Protein AF-A0A1A8GTD1-F1 (afdb_monomer)

Nearest PDB structures (foldseek):
  8hnn-assembly1_R  TM=8.264E-01  e=8.108E-05  Escherichia coli
  5lwe-assembly1_A  TM=6.415E-01  e=3.027E-03  Homo sapiens
  8glv-assembly1_Eb  TM=3.347E-01  e=6.781E+00  Chlamydomonas reinhardtii

Structure (mmCIF, N/CA/C/O backbone):
data_AF-A0A1A8GTD1-F1
#
_entry.id   AF-A0A1A8GTD1-F1
#
loop_
_atom_site.group_PDB
_atom_site.id
_atom_site.type_symbol
_atom_site.label_atom_id
_atom_site.label_alt_id
_atom_site.label_comp_id
_atom_site.label_asym_id
_atom_site.label_entity_id
_atom_site.label_seq_id
_atom_site.pdbx_PDB_ins_code
_atom_site.Cartn_x
_atom_site.Cartn_y
_atom_site.Cartn_z
_atom_site.occupancy
_atom_site.B_iso_or_equiv
_atom_site.auth_seq_id
_atom_site.auth_comp_id
_atom_site.auth_asym_id
_atom_site.auth_atom_id
_atom_site.pdbx_PDB_model_num
ATOM 1 N N . SER A 1 1 ? -37.114 -0.339 6.276 1.00 32.56 1 SER A N 1
ATOM 2 C CA . SER A 1 1 ? -36.752 -1.402 7.233 1.00 32.56 1 SER A CA 1
ATOM 3 C C . SER A 1 1 ? -35.501 -2.117 6.728 1.00 32.56 1 SER A C 1
ATOM 5 O O . SER A 1 1 ? -35.584 -2.871 5.769 1.00 32.56 1 SER A O 1
ATOM 7 N N . LEU A 1 2 ? -34.315 -1.794 7.260 1.00 40.38 2 LEU A N 1
ATOM 8 C CA . LEU A 1 2 ? -33.063 -2.475 6.895 1.00 40.38 2 LEU A CA 1
ATOM 9 C C . LEU A 1 2 ? -32.958 -3.727 7.765 1.00 40.38 2 LEU A C 1
ATOM 11 O O . LEU A 1 2 ? -32.671 -3.624 8.956 1.00 40.38 2 LEU A O 1
ATOM 15 N N . LYS A 1 3 ? -33.246 -4.891 7.176 1.00 43.09 3 LYS A N 1
ATOM 16 C CA . LYS A 1 3 ? -33.142 -6.209 7.812 1.00 43.09 3 LYS A CA 1
ATOM 17 C C . LYS A 1 3 ? -31.677 -6.420 8.211 1.00 43.09 3 LYS A C 1
ATOM 19 O O . LYS A 1 3 ? -30.844 -6.788 7.386 1.00 43.09 3 LYS A O 1
ATOM 24 N N . MET A 1 4 ? -31.344 -6.079 9.455 1.00 50.97 4 MET A N 1
ATOM 25 C CA . MET A 1 4 ? -30.020 -6.288 10.034 1.00 50.97 4 MET A CA 1
ATOM 26 C C . MET A 1 4 ? -29.798 -7.803 10.027 1.00 50.97 4 MET A C 1
ATOM 28 O O . MET A 1 4 ? -30.468 -8.529 10.759 1.00 50.97 4 MET A O 1
ATOM 32 N N . GLY A 1 5 ? -28.969 -8.295 9.103 1.00 56.22 5 GLY A N 1
ATOM 33 C CA . GLY A 1 5 ? -28.722 -9.727 8.959 1.00 56.22 5 GLY A CA 1
ATOM 34 C C . GLY A 1 5 ? -28.297 -10.332 10.296 1.00 56.22 5 GLY A C 1
ATOM 35 O O . GLY A 1 5 ? -27.573 -9.688 11.056 1.00 56.22 5 GLY A O 1
ATOM 36 N N . SER A 1 6 ? -28.761 -11.555 10.579 1.00 75.44 6 SER A N 1
ATOM 37 C CA . SER A 1 6 ? -28.349 -12.312 11.766 1.00 75.44 6 SER A CA 1
ATOM 38 C C . SER A 1 6 ? -26.823 -12.225 11.935 1.00 75.44 6 SER A C 1
ATOM 40 O O . SER A 1 6 ? -26.110 -12.364 10.934 1.00 75.44 6 SER A O 1
ATOM 42 N N . PRO A 1 7 ? -26.296 -12.023 13.159 1.00 73.50 7 PRO A N 1
ATOM 43 C CA . PRO A 1 7 ? -24.856 -11.925 13.411 1.00 73.50 7 PRO A CA 1
ATOM 44 C C . PRO A 1 7 ? -24.063 -13.065 12.760 1.00 73.50 7 PRO A C 1
ATOM 46 O O . PRO A 1 7 ? -22.994 -12.840 12.204 1.00 73.50 7 PRO A O 1
ATOM 49 N N . ARG A 1 8 ? -24.647 -14.273 12.721 1.00 78.00 8 ARG A N 1
ATOM 50 C CA . ARG A 1 8 ? -24.068 -15.457 12.069 1.00 78.00 8 ARG A CA 1
ATOM 51 C C . ARG A 1 8 ? -23.884 -15.274 10.559 1.00 78.00 8 ARG A C 1
ATOM 53 O O . ARG A 1 8 ? -22.853 -15.661 10.020 1.00 78.00 8 ARG A O 1
ATOM 60 N N . VAL A 1 9 ? -24.846 -14.642 9.885 1.00 81.75 9 VAL A N 1
ATOM 61 C CA . VAL A 1 9 ? -24.779 -14.335 8.445 1.00 81.75 9 VAL A CA 1
ATOM 62 C C . VAL A 1 9 ? -23.723 -13.265 8.172 1.00 81.75 9 VAL A C 1
ATOM 64 O O . VAL A 1 9 ? -22.980 -13.379 7.201 1.00 81.75 9 VAL A O 1
ATOM 67 N N . ALA A 1 10 ? -23.608 -12.251 9.035 1.00 80.88 10 ALA A N 1
ATOM 68 C CA . ALA A 1 10 ? -22.566 -11.230 8.911 1.00 80.88 10 ALA A CA 1
ATOM 69 C C . ALA A 1 10 ? -21.159 -11.830 9.081 1.00 80.88 10 ALA A C 1
ATOM 71 O O . ALA A 1 10 ? -20.276 -11.557 8.270 1.00 80.88 10 ALA A O 1
ATOM 72 N N . THR A 1 11 ? -20.964 -12.706 10.072 1.00 84.19 11 THR A N 1
ATOM 73 C CA . THR A 1 11 ? -19.698 -13.425 10.270 1.00 84.19 11 THR A CA 1
ATOM 74 C C . THR A 1 11 ? -19.387 -14.368 9.110 1.00 84.19 11 THR A C 1
ATOM 76 O O . THR A 1 11 ? -18.249 -14.401 8.652 1.00 84.19 11 THR A O 1
ATOM 79 N N . ALA A 1 12 ? -20.374 -15.107 8.595 1.00 88.50 12 ALA A N 1
ATOM 80 C CA . ALA A 1 12 ? -20.181 -15.978 7.436 1.00 88.50 12 ALA A CA 1
ATOM 81 C C . ALA A 1 12 ? -19.767 -15.179 6.191 1.00 88.50 12 ALA A C 1
ATOM 83 O O . ALA A 1 12 ? -18.804 -15.543 5.524 1.00 88.50 12 ALA A O 1
ATOM 84 N N . ARG A 1 13 ? -20.430 -14.048 5.914 1.00 88.94 13 ARG A N 1
ATOM 85 C CA . ARG A 1 13 ? -20.062 -13.147 4.809 1.00 88.94 13 ARG A CA 1
ATOM 86 C C . ARG A 1 13 ? -18.653 -12.585 4.964 1.00 88.94 13 ARG A C 1
ATOM 88 O O . ARG A 1 13 ? -17.918 -12.552 3.986 1.00 88.94 13 ARG A O 1
ATOM 95 N N . ALA A 1 14 ? -18.271 -12.178 6.175 1.00 88.75 14 ALA A N 1
ATOM 96 C CA . ALA A 1 14 ? -16.919 -11.699 6.447 1.00 88.75 14 ALA A CA 1
ATOM 97 C C . ALA A 1 14 ? -15.872 -12.793 6.188 1.00 88.75 14 ALA A C 1
ATOM 99 O O . ALA A 1 14 ? -14.878 -12.523 5.528 1.00 88.75 14 ALA A O 1
ATOM 100 N N . LYS A 1 15 ? -16.128 -14.034 6.625 1.00 89.62 15 LYS A N 1
ATOM 101 C CA . LYS A 1 15 ? -15.246 -15.182 6.357 1.00 89.62 15 LYS A CA 1
ATOM 102 C C . LYS A 1 15 ? -15.084 -15.437 4.861 1.00 89.62 15 LYS A C 1
ATOM 104 O O . LYS A 1 15 ? -13.957 -15.496 4.388 1.00 89.62 15 LYS A O 1
ATOM 109 N N . TRP A 1 16 ? -16.190 -15.520 4.121 1.00 94.31 16 TRP A N 1
ATOM 110 C CA . TRP A 1 16 ? -16.156 -15.717 2.669 1.00 94.31 16 TRP A CA 1
ATOM 111 C C . TRP A 1 16 ? -15.413 -14.594 1.947 1.00 94.31 16 TRP A C 1
ATOM 113 O O . TRP A 1 16 ? -14.577 -14.870 1.092 1.00 94.31 16 TRP A O 1
ATOM 123 N N . ALA A 1 17 ? -15.666 -13.339 2.325 1.00 90.69 17 ALA A N 1
ATOM 124 C CA . ALA A 1 17 ? -14.952 -12.197 1.769 1.00 90.69 17 ALA A CA 1
ATOM 125 C C . ALA A 1 17 ? -13.446 -12.276 2.061 1.00 90.69 17 ALA A C 1
ATOM 127 O O . ALA A 1 17 ? -12.642 -12.086 1.156 1.00 90.69 17 ALA A O 1
ATOM 128 N N . SER A 1 18 ? -13.050 -12.612 3.293 1.00 91.88 18 SER A N 1
ATOM 129 C CA . SER A 1 18 ? -11.640 -12.803 3.647 1.00 91.88 18 SER A CA 1
ATOM 130 C C . SER A 1 18 ? -10.993 -13.939 2.856 1.00 91.88 18 SER A C 1
ATOM 132 O O . SER A 1 18 ? -9.896 -13.755 2.340 1.00 91.88 18 SER A O 1
ATOM 134 N N . SER A 1 19 ? -11.661 -15.086 2.712 1.00 92.06 19 SER A N 1
ATOM 135 C CA . SER A 1 19 ? -11.161 -16.205 1.905 1.00 92.06 19 SER A CA 1
ATOM 136 C C . SER A 1 19 ? -10.983 -15.816 0.438 1.00 92.06 19 SER A C 1
ATOM 138 O O . SER A 1 19 ? -9.948 -16.119 -0.147 1.00 92.06 19 SER A O 1
ATOM 140 N N . ALA A 1 20 ? -11.944 -15.093 -0.142 1.00 91.88 20 ALA A N 1
ATOM 141 C CA . ALA A 1 20 ? -11.839 -14.599 -1.511 1.00 91.88 20 ALA A CA 1
ATOM 142 C C . ALA A 1 20 ? -10.656 -13.633 -1.681 1.00 91.88 20 ALA A C 1
ATOM 144 O O . ALA A 1 20 ? -9.900 -13.766 -2.639 1.00 91.88 20 ALA A O 1
ATOM 145 N N . ILE A 1 21 ? -10.454 -12.712 -0.730 1.00 91.44 21 ILE A N 1
ATOM 146 C CA . ILE A 1 21 ? -9.306 -11.792 -0.736 1.00 91.44 21 ILE A CA 1
ATOM 147 C C . ILE A 1 21 ? -7.993 -12.580 -0.742 1.00 91.44 21 ILE A C 1
ATOM 149 O O . ILE A 1 21 ? -7.140 -12.307 -1.578 1.00 91.44 21 ILE A O 1
ATOM 153 N N . TRP A 1 22 ? -7.849 -13.591 0.120 1.00 93.56 22 TRP A N 1
ATOM 154 C CA . TRP A 1 22 ? -6.643 -14.425 0.161 1.00 93.56 22 TRP A CA 1
ATOM 155 C C . TRP A 1 22 ? -6.368 -15.146 -1.158 1.00 93.56 22 TRP A C 1
ATOM 157 O O . TRP A 1 22 ? -5.237 -15.118 -1.639 1.00 93.56 22 TRP A O 1
ATOM 167 N N . VAL A 1 23 ? -7.390 -15.757 -1.762 1.00 92.88 23 VAL A N 1
ATOM 168 C CA . VAL A 1 23 ? -7.248 -16.452 -3.051 1.00 92.88 23 VAL A CA 1
ATOM 169 C C . VAL A 1 23 ? -6.820 -15.475 -4.145 1.00 92.88 23 VAL A C 1
ATOM 171 O O . VAL A 1 23 ? -5.854 -15.741 -4.856 1.00 92.88 23 VAL A O 1
ATOM 174 N N . VAL A 1 24 ? -7.482 -14.319 -4.245 1.00 89.31 24 VAL A N 1
ATOM 175 C CA . VAL A 1 24 ? -7.130 -13.283 -5.228 1.00 89.31 24 VAL A CA 1
ATOM 176 C C . VAL A 1 24 ? -5.704 -12.777 -5.006 1.00 89.31 24 VAL A C 1
ATOM 178 O O . VAL A 1 24 ? -4.957 -12.639 -5.970 1.00 89.31 24 VAL A O 1
ATOM 181 N N . SER A 1 25 ? -5.294 -12.545 -3.756 1.00 88.38 25 SER A N 1
ATOM 182 C CA . SER A 1 25 ? -3.930 -12.117 -3.429 1.00 88.38 25 SER A CA 1
ATOM 183 C C . SER A 1 25 ? -2.877 -13.153 -3.821 1.00 88.38 25 SER A C 1
ATOM 185 O O . SER A 1 25 ? -1.848 -12.778 -4.383 1.00 88.38 25 SER A O 1
ATOM 187 N N . LEU A 1 26 ? -3.127 -14.442 -3.564 1.00 89.25 26 LEU A N 1
ATOM 188 C CA . LEU A 1 26 ? -2.223 -15.520 -3.969 1.00 89.25 26 LEU A CA 1
ATOM 189 C C . LEU A 1 26 ? -2.067 -15.549 -5.486 1.00 89.25 26 LEU A C 1
ATOM 191 O O . LEU A 1 26 ? -0.945 -15.443 -5.973 1.00 89.25 26 LEU A O 1
ATOM 195 N N . VAL A 1 27 ? -3.181 -15.587 -6.222 1.00 88.31 27 VAL A N 1
ATOM 196 C CA . VAL A 1 27 ? -3.182 -15.596 -7.693 1.00 88.31 27 VAL A CA 1
ATOM 197 C C . VAL A 1 27 ? -2.459 -14.371 -8.251 1.00 88.31 27 VAL A C 1
ATOM 199 O O . VAL A 1 27 ? -1.607 -14.502 -9.125 1.00 88.31 27 VAL A O 1
ATOM 202 N N . ALA A 1 28 ? -2.729 -13.184 -7.705 1.00 84.44 28 ALA A N 1
ATOM 203 C CA . ALA A 1 28 ? -2.095 -11.944 -8.139 1.00 84.44 28 ALA A CA 1
ATOM 204 C C . ALA A 1 28 ? -0.575 -11.907 -7.891 1.00 84.44 28 ALA A C 1
ATOM 206 O O . ALA A 1 28 ? 0.133 -11.185 -8.595 1.00 84.44 28 ALA A O 1
ATOM 207 N N . THR A 1 29 ? -0.081 -12.676 -6.914 1.00 85.25 29 THR A N 1
ATOM 208 C CA . THR A 1 29 ? 1.345 -12.757 -6.550 1.00 85.25 29 THR A CA 1
ATOM 209 C C . THR A 1 29 ? 2.082 -13.874 -7.298 1.00 85.25 29 THR A C 1
ATOM 211 O O . THR A 1 29 ? 3.308 -13.835 -7.378 1.00 85.25 29 THR A O 1
ATOM 214 N N . LEU A 1 30 ? 1.377 -14.832 -7.915 1.00 82.88 30 LEU A N 1
ATOM 215 C CA . LEU A 1 30 ? 2.001 -15.935 -8.662 1.00 82.88 30 LEU A CA 1
ATOM 216 C C . LEU A 1 30 ? 3.007 -15.474 -9.731 1.00 82.88 30 LEU A C 1
ATOM 218 O O . LEU A 1 30 ? 4.106 -16.027 -9.749 1.00 82.88 30 LEU A O 1
ATOM 222 N N . PRO A 1 31 ? 2.730 -14.453 -10.572 1.00 78.50 31 PRO A N 1
ATOM 223 C CA . PRO A 1 31 ? 3.703 -14.010 -11.571 1.00 78.50 31 PRO A CA 1
ATOM 224 C C . PRO A 1 31 ? 5.017 -13.537 -10.942 1.00 78.50 31 PRO A C 1
ATOM 226 O O . PRO A 1 31 ? 6.088 -13.778 -11.483 1.00 78.50 31 PRO A O 1
ATOM 229 N N . HIS A 1 32 ? 4.958 -12.919 -9.761 1.00 78.31 32 HIS A N 1
ATOM 230 C CA . HIS A 1 32 ? 6.164 -12.544 -9.030 1.00 78.31 32 HIS A CA 1
ATOM 231 C C . HIS A 1 32 ? 6.970 -13.770 -8.611 1.00 78.31 32 HIS A C 1
ATOM 233 O O . HIS A 1 32 ? 8.181 -13.775 -8.749 1.00 78.31 32 HIS A O 1
ATOM 239 N N . ALA A 1 33 ? 6.307 -14.806 -8.094 1.00 79.81 33 ALA A N 1
ATOM 240 C CA . ALA A 1 33 ? 6.987 -16.005 -7.618 1.00 79.81 33 ALA A CA 1
ATOM 241 C C . ALA A 1 33 ? 7.668 -16.780 -8.756 1.00 79.81 33 ALA A C 1
ATOM 243 O O . ALA A 1 33 ? 8.767 -17.286 -8.563 1.00 79.81 33 ALA A O 1
ATOM 244 N N . PHE A 1 34 ? 7.040 -16.848 -9.934 1.00 79.38 34 PHE A N 1
ATOM 245 C CA . PHE A 1 34 ? 7.578 -17.591 -11.077 1.00 79.38 34 PHE A CA 1
ATOM 246 C C . PHE A 1 34 ? 8.635 -16.827 -11.883 1.00 79.38 34 PHE A C 1
ATOM 248 O O . PHE A 1 34 ? 9.548 -17.454 -12.408 1.00 79.38 34 PHE A O 1
ATOM 255 N N . TYR A 1 35 ? 8.526 -15.498 -11.989 1.00 77.62 35 TYR A N 1
ATOM 256 C CA . TYR A 1 35 ? 9.403 -14.679 -12.843 1.00 77.62 35 TYR A CA 1
ATOM 257 C C . TYR A 1 35 ? 10.404 -13.810 -12.062 1.00 77.62 35 TYR A C 1
ATOM 259 O O . TYR A 1 35 ? 11.099 -12.980 -12.651 1.00 77.62 35 TYR A O 1
ATOM 267 N N . SER A 1 36 ? 10.483 -13.957 -10.735 1.00 77.56 36 SER A N 1
ATOM 268 C CA . SER A 1 36 ? 11.537 -13.326 -9.936 1.00 77.56 36 SER A CA 1
ATOM 269 C C . SER A 1 36 ? 12.860 -14.040 -10.188 1.00 77.56 36 SER A C 1
ATOM 271 O O . SER A 1 36 ? 12.998 -15.220 -9.879 1.00 77.56 36 SER A O 1
ATOM 273 N N . THR A 1 37 ? 13.838 -13.312 -10.714 1.00 76.25 37 THR A N 1
ATOM 274 C CA . THR A 1 37 ? 15.203 -13.795 -10.942 1.00 76.25 37 THR A CA 1
ATOM 275 C C . THR A 1 37 ? 16.194 -12.843 -10.291 1.00 76.25 37 THR A C 1
ATOM 277 O O . THR A 1 37 ? 15.865 -11.698 -9.974 1.00 76.25 37 THR A O 1
ATOM 280 N N . THR A 1 38 ? 17.427 -13.288 -10.106 1.00 77.38 38 THR A N 1
ATOM 281 C CA . THR A 1 38 ? 18.521 -12.382 -9.779 1.00 77.38 38 THR A CA 1
ATOM 282 C C . THR A 1 38 ? 19.157 -11.839 -11.056 1.00 77.38 38 THR A C 1
ATOM 284 O O . THR A 1 38 ? 19.227 -12.523 -12.080 1.00 77.38 38 THR A O 1
ATOM 287 N N . VAL A 1 39 ? 19.537 -10.563 -11.030 1.00 75.06 39 VAL A N 1
ATOM 288 C CA . VAL A 1 39 ? 20.200 -9.857 -12.129 1.00 75.06 39 VAL A CA 1
ATOM 289 C C . VAL A 1 39 ? 21.430 -9.169 -11.556 1.00 75.06 39 VAL A C 1
ATOM 291 O O . VAL A 1 39 ? 21.315 -8.392 -10.607 1.00 75.06 39 VAL A O 1
ATOM 294 N N . GLN A 1 40 ? 22.596 -9.426 -12.144 1.00 75.06 40 GLN A N 1
ATOM 295 C CA . GLN A 1 40 ? 23.800 -8.662 -11.831 1.00 75.06 40 GLN A CA 1
ATOM 296 C C . GLN A 1 40 ? 23.719 -7.288 -12.494 1.00 75.06 40 GLN A C 1
ATOM 298 O O . GLN A 1 40 ? 23.594 -7.184 -13.714 1.00 75.06 40 GLN A O 1
ATOM 303 N N . VAL A 1 41 ? 23.749 -6.237 -11.677 1.00 70.81 41 VAL A N 1
ATOM 304 C CA . VAL A 1 41 ? 23.707 -4.838 -12.132 1.00 70.81 41 VAL A CA 1
ATOM 305 C C . VAL A 1 41 ? 25.106 -4.213 -12.121 1.00 70.81 41 VAL A C 1
ATOM 307 O O . VAL A 1 41 ? 25.390 -3.359 -12.959 1.00 70.81 41 VAL A O 1
ATOM 310 N N . SER A 1 42 ? 25.995 -4.710 -11.256 1.00 73.75 42 SER A N 1
ATOM 311 C CA . SER A 1 42 ? 27.425 -4.375 -11.193 1.00 73.75 42 SER A CA 1
ATOM 312 C C . SER A 1 42 ? 28.241 -5.637 -10.880 1.00 73.75 42 SER A C 1
ATOM 314 O O . SER A 1 42 ? 27.663 -6.662 -10.526 1.00 73.75 42 SER A O 1
ATOM 316 N N . ALA A 1 43 ? 29.577 -5.564 -10.960 1.00 67.94 43 ALA A N 1
ATOM 317 C CA . ALA A 1 43 ? 30.470 -6.692 -10.652 1.00 67.94 43 ALA A CA 1
ATOM 318 C C . ALA A 1 43 ? 30.255 -7.296 -9.245 1.00 67.94 43 ALA A C 1
ATOM 320 O O . ALA A 1 43 ? 30.457 -8.494 -9.075 1.00 67.94 43 ALA A O 1
ATOM 321 N N . ASP A 1 44 ? 29.783 -6.487 -8.287 1.00 73.25 44 ASP A N 1
ATOM 322 C CA . ASP A 1 44 ? 29.522 -6.893 -6.898 1.00 73.25 44 ASP A CA 1
ATOM 323 C C . ASP A 1 44 ? 28.041 -6.769 -6.472 1.00 73.25 44 ASP A C 1
ATOM 325 O O . ASP A 1 44 ? 27.691 -7.166 -5.361 1.00 73.25 44 ASP A O 1
ATOM 329 N N . ASP A 1 45 ? 27.153 -6.247 -7.333 1.00 70.19 45 ASP A N 1
ATOM 330 C CA . ASP A 1 45 ? 25.747 -5.986 -6.982 1.00 70.19 45 ASP A CA 1
ATOM 331 C C . ASP A 1 45 ? 24.792 -6.917 -7.737 1.00 70.19 45 ASP A C 1
ATOM 333 O O . ASP A 1 45 ? 24.542 -6.759 -8.939 1.00 70.19 45 ASP A O 1
ATOM 337 N N . GLU A 1 46 ? 24.192 -7.852 -7.002 1.00 77.12 46 GLU A N 1
ATOM 338 C CA . GLU A 1 46 ? 23.140 -8.744 -7.485 1.00 77.12 46 GLU A CA 1
ATOM 339 C C . GLU A 1 46 ? 21.777 -8.313 -6.920 1.00 77.12 46 GLU A C 1
ATOM 341 O O . GLU A 1 46 ? 21.551 -8.292 -5.708 1.00 77.12 46 GLU A O 1
ATOM 346 N N . LEU A 1 47 ? 20.844 -7.954 -7.804 1.00 76.00 47 LEU A N 1
ATOM 347 C CA . LEU A 1 47 ? 19.502 -7.503 -7.437 1.00 76.00 47 LEU A CA 1
ATOM 348 C C . LEU A 1 47 ? 18.454 -8.559 -7.795 1.00 76.00 47 LEU A C 1
ATOM 350 O O . LEU A 1 47 ? 18.424 -9.078 -8.907 1.00 76.00 47 LEU A O 1
ATOM 354 N N . CYS A 1 48 ? 17.548 -8.846 -6.858 1.00 79.06 48 CYS A N 1
ATOM 355 C CA . CYS A 1 48 ? 16.400 -9.722 -7.090 1.00 79.06 48 CYS A CA 1
ATOM 356 C C . CYS A 1 48 ? 15.249 -8.912 -7.702 1.00 79.06 48 CYS A C 1
ATOM 358 O O . CYS A 1 48 ? 14.660 -8.048 -7.046 1.00 79.06 48 CYS A O 1
ATOM 360 N N . LEU A 1 49 ? 14.961 -9.155 -8.979 1.00 75.56 49 LEU A N 1
ATOM 361 C CA . LEU A 1 49 ? 14.011 -8.387 -9.776 1.00 75.56 49 LEU A CA 1
ATOM 362 C C . LEU A 1 49 ? 13.147 -9.332 -10.617 1.00 75.56 49 LEU A C 1
ATOM 364 O O . LEU A 1 49 ? 13.581 -10.389 -11.068 1.00 75.56 49 LEU A O 1
ATOM 368 N N . VAL A 1 50 ? 11.902 -8.935 -10.875 1.00 72.44 50 VAL A N 1
ATOM 369 C CA . VAL A 1 50 ? 11.057 -9.662 -11.830 1.00 72.44 50 VAL A CA 1
ATOM 370 C C . VAL A 1 50 ? 11.564 -9.371 -13.237 1.00 72.44 50 VAL A C 1
ATOM 372 O O . VAL A 1 50 ? 11.469 -8.232 -13.700 1.00 72.44 50 VAL A O 1
ATOM 375 N N . ARG A 1 51 ? 12.078 -10.398 -13.917 1.00 71.44 51 ARG A N 1
ATOM 376 C CA . ARG A 1 51 ? 12.489 -10.326 -15.321 1.00 71.44 51 ARG A CA 1
ATOM 377 C C . ARG A 1 51 ? 11.665 -11.334 -16.103 1.00 71.44 51 ARG A C 1
ATOM 379 O O . ARG A 1 51 ? 11.780 -12.540 -15.908 1.00 71.44 51 ARG A O 1
ATOM 386 N N . PHE A 1 52 ? 10.850 -10.828 -17.014 1.00 68.69 52 PHE A N 1
ATOM 387 C CA . PHE A 1 52 ? 10.282 -11.667 -18.057 1.00 68.69 52 PHE A CA 1
ATOM 388 C C . PHE A 1 52 ? 11.400 -11.929 -19.072 1.00 68.69 52 PHE A C 1
ATOM 390 O O . PHE A 1 52 ? 12.042 -10.989 -19.536 1.00 68.69 52 PHE A O 1
ATOM 397 N N . SER A 1 53 ? 11.722 -13.202 -19.303 1.00 61.31 53 SER A N 1
ATOM 398 C CA . SER A 1 53 ? 12.775 -13.605 -20.241 1.00 61.31 53 SER A CA 1
ATOM 399 C C . SER A 1 53 ? 12.374 -13.232 -21.669 1.00 61.31 53 SER A C 1
ATOM 401 O O . SER A 1 53 ? 11.223 -13.449 -22.051 1.00 61.31 53 SER A O 1
ATOM 403 N N . ASP A 1 54 ? 13.332 -12.725 -22.449 1.00 61.09 54 ASP A N 1
ATOM 404 C CA . ASP A 1 54 ? 13.249 -12.596 -23.908 1.00 61.09 54 ASP A CA 1
ATOM 405 C C . ASP A 1 54 ? 13.280 -14.006 -24.531 1.00 61.09 54 ASP A C 1
ATOM 407 O O . ASP A 1 54 ? 14.275 -14.433 -25.107 1.00 61.09 54 ASP A O 1
ATOM 411 N N . SER A 1 55 ? 12.244 -14.814 -24.308 1.00 51.81 55 SER A N 1
ATOM 412 C CA . SER A 1 55 ? 12.118 -16.108 -24.980 1.00 51.81 55 SER A CA 1
ATOM 413 C C . SER A 1 55 ? 11.464 -15.893 -26.342 1.00 51.81 55 SER A C 1
ATOM 415 O O . SER A 1 55 ? 10.326 -15.434 -26.406 1.00 51.81 55 SER A O 1
ATOM 417 N N . ASP A 1 56 ? 12.170 -16.287 -27.405 1.00 53.62 56 ASP A N 1
ATOM 418 C CA . ASP A 1 56 ? 11.847 -16.187 -28.846 1.00 53.62 56 ASP A CA 1
ATOM 419 C C . ASP A 1 56 ? 10.513 -16.838 -29.304 1.00 53.62 56 ASP A C 1
ATOM 421 O O . ASP A 1 56 ? 10.306 -17.095 -30.488 1.00 53.62 56 ASP A O 1
ATOM 425 N N . SER A 1 57 ? 9.576 -17.146 -28.402 1.00 53.31 57 SER A N 1
ATOM 426 C CA . SER A 1 57 ? 8.430 -18.029 -28.676 1.00 53.31 57 SER A CA 1
ATOM 427 C C . SER A 1 57 ? 7.033 -17.448 -28.410 1.00 53.31 57 SER A C 1
ATOM 429 O O . SER A 1 57 ? 6.063 -18.204 -28.360 1.00 53.31 57 SER A O 1
ATOM 431 N N . GLY A 1 58 ? 6.846 -16.123 -28.345 1.00 55.72 58 GLY A N 1
ATOM 432 C CA . GLY A 1 58 ? 5.478 -15.590 -28.402 1.00 55.72 58 GLY A CA 1
ATOM 433 C C . GLY A 1 58 ? 5.319 -14.073 -28.353 1.00 55.72 58 GLY A C 1
ATOM 434 O O . GLY A 1 58 ? 5.799 -13.448 -27.424 1.00 55.72 58 GLY A O 1
ATOM 435 N N . HIS A 1 59 ? 4.582 -13.548 -29.341 1.00 57.47 59 HIS A N 1
ATOM 436 C CA . HIS A 1 59 ? 3.826 -12.288 -29.541 1.00 57.47 59 HIS A CA 1
ATOM 437 C C . HIS A 1 59 ? 3.824 -11.101 -28.536 1.00 57.47 59 HIS A C 1
ATOM 439 O O . HIS A 1 59 ? 3.289 -10.057 -28.905 1.00 57.47 59 HIS A O 1
ATOM 445 N N . TRP A 1 60 ? 4.357 -11.182 -27.315 1.00 65.25 60 TRP A N 1
ATOM 446 C CA . TRP A 1 60 ? 4.238 -10.134 -26.294 1.00 65.25 60 TRP A CA 1
ATOM 447 C C . TRP A 1 60 ? 5.600 -9.588 -25.867 1.00 65.25 60 TRP A C 1
ATOM 449 O O . TRP A 1 60 ? 6.459 -10.337 -25.411 1.00 65.25 60 TRP A O 1
ATOM 459 N N . ASP A 1 61 ? 5.761 -8.268 -25.960 1.00 73.00 61 ASP A N 1
ATOM 460 C CA . ASP A 1 61 ? 6.950 -7.554 -25.492 1.00 73.00 61 ASP A CA 1
ATOM 461 C C . ASP A 1 61 ? 7.114 -7.709 -23.957 1.00 73.00 61 ASP A C 1
ATOM 463 O O . ASP A 1 61 ? 6.199 -7.360 -23.194 1.00 73.00 61 ASP A O 1
ATOM 467 N N . PRO A 1 62 ? 8.262 -8.214 -23.464 1.00 71.75 62 PRO A N 1
ATOM 468 C CA . PRO A 1 62 ? 8.561 -8.336 -22.036 1.00 71.75 62 PRO A CA 1
ATOM 469 C C . PRO A 1 62 ? 8.424 -7.026 -21.246 1.00 71.75 62 PRO A C 1
ATOM 471 O O . PRO A 1 62 ? 8.060 -7.055 -20.063 1.00 71.75 62 PRO A O 1
ATOM 474 N N . GLN A 1 63 ? 8.658 -5.869 -21.876 1.00 71.06 63 GLN A N 1
ATOM 475 C CA . GLN A 1 63 ? 8.460 -4.560 -21.246 1.00 71.06 63 GLN A CA 1
ATOM 476 C C . GLN A 1 63 ? 6.979 -4.273 -20.988 1.00 71.06 63 GLN A C 1
ATOM 478 O O . GLN A 1 63 ? 6.618 -3.809 -19.899 1.00 71.06 63 GLN A O 1
ATOM 483 N N . VAL A 1 64 ? 6.115 -4.623 -21.945 1.00 74.94 64 VAL A N 1
ATOM 484 C CA . VAL A 1 64 ? 4.655 -4.517 -21.819 1.00 74.94 64 VAL A CA 1
ATOM 485 C C . VAL A 1 64 ? 4.155 -5.457 -20.729 1.00 74.94 64 VAL A C 1
ATOM 487 O O . VAL A 1 64 ? 3.346 -5.049 -19.897 1.00 74.94 64 VAL A O 1
ATOM 490 N N . LEU A 1 65 ? 4.678 -6.682 -20.652 1.00 79.12 65 LEU A N 1
ATOM 491 C CA . LEU A 1 65 ? 4.298 -7.638 -19.610 1.00 79.12 65 LEU A CA 1
ATOM 492 C C . LEU A 1 65 ? 4.696 -7.152 -18.205 1.00 79.12 65 LEU A C 1
ATOM 494 O O . LEU A 1 65 ? 3.902 -7.236 -17.261 1.00 79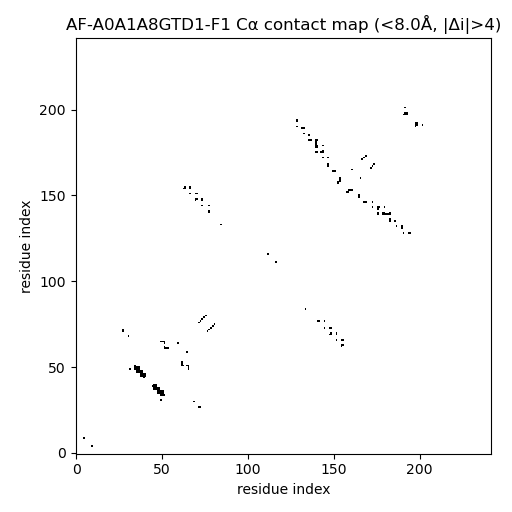.12 65 LEU A O 1
ATOM 498 N N . LEU A 1 66 ? 5.883 -6.554 -18.067 1.00 76.50 66 LEU A N 1
ATOM 499 C CA . LEU A 1 66 ? 6.319 -5.920 -16.822 1.00 76.50 66 LEU A CA 1
ATOM 500 C C . LEU A 1 66 ? 5.470 -4.692 -16.467 1.00 76.50 66 LEU A C 1
ATOM 502 O O . LEU A 1 66 ? 5.103 -4.513 -15.302 1.00 76.50 66 LEU A O 1
ATOM 506 N N . GLY A 1 67 ? 5.130 -3.864 -17.457 1.00 78.06 67 GLY A N 1
ATOM 507 C CA . GLY A 1 67 ? 4.216 -2.732 -17.309 1.00 78.06 67 GLY A CA 1
ATOM 508 C C . GLY A 1 67 ? 2.829 -3.173 -16.840 1.00 78.06 67 GLY A C 1
ATOM 509 O O . GLY A 1 67 ? 2.309 -2.629 -15.863 1.00 78.06 67 GLY A O 1
ATOM 510 N N . LEU A 1 68 ? 2.261 -4.211 -17.458 1.00 83.12 68 LEU A N 1
ATOM 511 C CA . LEU A 1 68 ? 0.977 -4.808 -17.085 1.00 83.12 68 LEU A CA 1
ATOM 512 C C . LEU A 1 68 ? 1.004 -5.352 -15.658 1.00 83.12 68 LEU A C 1
ATOM 514 O O . LEU A 1 68 ? 0.103 -5.049 -14.881 1.00 83.12 68 LEU A O 1
ATOM 518 N N . TYR A 1 69 ? 2.052 -6.086 -15.278 1.00 82.25 69 TYR A N 1
ATOM 519 C CA . TYR A 1 69 ? 2.206 -6.608 -13.921 1.00 82.25 69 TYR A CA 1
ATOM 520 C C . TYR A 1 69 ? 2.269 -5.489 -12.869 1.00 82.25 69 TYR A C 1
ATOM 522 O O . TYR A 1 69 ? 1.548 -5.523 -11.868 1.00 82.25 69 TYR A O 1
ATOM 530 N N . GLN A 1 70 ? 3.085 -4.460 -13.099 1.00 81.75 70 GLN A N 1
ATOM 531 C CA . GLN A 1 70 ? 3.185 -3.322 -12.181 1.00 81.75 70 GLN A CA 1
ATOM 532 C C . GLN A 1 70 ? 1.873 -2.520 -12.128 1.00 81.75 70 GLN A C 1
ATOM 534 O O . GLN A 1 70 ? 1.458 -2.079 -11.055 1.00 81.75 70 GLN A O 1
ATOM 539 N N . THR A 1 71 ? 1.160 -2.407 -13.251 1.00 85.31 71 THR A N 1
ATOM 540 C CA . THR A 1 71 ? -0.178 -1.796 -13.313 1.00 85.31 71 THR A CA 1
ATOM 541 C C . THR A 1 71 ? -1.184 -2.584 -12.482 1.00 85.31 71 THR A C 1
ATOM 543 O O . THR A 1 71 ? -1.864 -2.010 -11.636 1.00 85.31 71 THR A O 1
ATOM 546 N N . GLN A 1 72 ? -1.225 -3.908 -12.649 1.00 88.00 72 GLN A N 1
ATOM 547 C CA . GLN A 1 72 ? -1.989 -4.854 -11.828 1.00 88.00 72 GLN A CA 1
ATOM 548 C C . GLN A 1 72 ? -1.737 -4.608 -10.335 1.00 88.00 72 GLN A C 1
ATOM 550 O O . GLN A 1 72 ? -2.686 -4.477 -9.559 1.00 88.00 72 GLN A O 1
ATOM 555 N N . LYS A 1 73 ? -0.466 -4.485 -9.923 1.00 83.69 73 LYS A N 1
ATOM 556 C CA . LYS A 1 73 ? -0.102 -4.233 -8.520 1.00 83.69 73 LYS A CA 1
ATOM 557 C C . LYS A 1 73 ? -0.624 -2.892 -8.017 1.00 83.69 73 LYS A C 1
ATOM 559 O O . LYS A 1 73 ? -1.131 -2.825 -6.900 1.00 83.69 73 LYS A O 1
ATOM 564 N N . VAL A 1 74 ? -0.505 -1.828 -8.809 1.00 86.12 74 VAL A N 1
ATOM 565 C CA . VAL A 1 74 ? -1.001 -0.496 -8.426 1.00 86.12 74 VAL A CA 1
ATOM 566 C C . VAL A 1 74 ? -2.530 -0.494 -8.343 1.00 86.12 74 VAL A C 1
ATOM 568 O O . VAL A 1 74 ? -3.098 0.014 -7.373 1.00 86.12 74 VAL A O 1
ATOM 571 N N . LEU A 1 75 ? -3.207 -1.114 -9.309 1.00 88.56 75 LEU A N 1
ATOM 572 C CA . LEU A 1 75 ? -4.664 -1.173 -9.356 1.00 88.56 75 LEU A CA 1
ATOM 573 C C . LEU A 1 75 ? -5.243 -1.983 -8.194 1.00 88.56 75 LEU A C 1
ATOM 575 O O . LEU A 1 75 ? -6.053 -1.459 -7.427 1.00 88.56 75 LEU A O 1
ATOM 579 N N . LEU A 1 76 ? -4.808 -3.234 -8.031 1.00 87.38 76 LEU A N 1
ATOM 580 C CA . LEU A 1 76 ? -5.337 -4.133 -7.003 1.00 87.38 76 LEU A CA 1
ATOM 581 C C . LEU A 1 76 ? -4.817 -3.797 -5.604 1.00 87.38 76 LEU A C 1
ATOM 583 O O . LEU A 1 76 ? -5.557 -3.907 -4.630 1.00 87.38 76 LEU A O 1
ATOM 587 N N . GLY A 1 77 ? -3.556 -3.376 -5.496 1.00 83.94 77 GLY A N 1
ATOM 588 C CA . GLY A 1 77 ? -2.916 -3.075 -4.218 1.00 83.94 77 GLY A CA 1
ATOM 589 C C . GLY A 1 77 ? -3.254 -1.695 -3.658 1.00 83.94 77 GLY A C 1
ATOM 590 O O . GLY A 1 77 ? -3.060 -1.472 -2.466 1.00 83.94 77 GLY A O 1
ATOM 591 N N . PHE A 1 78 ? -3.753 -0.761 -4.478 1.00 86.31 78 PHE A N 1
ATOM 592 C CA . PHE A 1 78 ? -3.978 0.617 -4.032 1.00 86.31 78 PHE A CA 1
ATOM 593 C C . PHE A 1 78 ? -5.252 1.264 -4.572 1.00 86.31 78 PHE A C 1
ATOM 595 O O . PHE A 1 78 ? -6.090 1.680 -3.774 1.00 86.31 78 PHE A O 1
ATOM 602 N N . VAL A 1 79 ? -5.439 1.335 -5.893 1.00 88.38 79 VAL A N 1
ATOM 603 C CA . VAL A 1 79 ? -6.542 2.115 -6.493 1.00 88.38 79 VAL A CA 1
ATOM 604 C C . VAL A 1 79 ? -7.913 1.535 -6.143 1.00 88.38 79 VAL A C 1
ATOM 606 O O . VAL A 1 79 ? -8.787 2.260 -5.669 1.00 88.38 79 VAL A O 1
ATOM 609 N N . VAL A 1 80 ? -8.110 0.229 -6.323 1.00 88.31 80 VAL A N 1
ATOM 610 C CA . VAL A 1 80 ? -9.377 -0.439 -5.990 1.00 88.31 80 VAL A CA 1
ATOM 611 C C . VAL A 1 80 ? -9.684 -0.331 -4.486 1.00 88.31 80 VAL A C 1
ATOM 613 O O . VAL A 1 80 ? -10.777 0.140 -4.149 1.00 88.31 80 VAL A O 1
ATOM 616 N N . PRO A 1 81 ? -8.751 -0.658 -3.563 1.00 87.62 81 PRO A N 1
ATOM 617 C CA . PRO A 1 81 ? -8.940 -0.402 -2.135 1.00 87.62 81 PRO A CA 1
ATOM 618 C C . PRO A 1 81 ? -9.285 1.057 -1.814 1.00 87.62 81 PRO A C 1
ATOM 620 O O . PRO A 1 81 ? -10.213 1.306 -1.043 1.00 87.62 81 PRO A O 1
ATOM 623 N N . LEU A 1 82 ? -8.593 2.022 -2.428 1.00 87.62 82 LEU A N 1
ATOM 624 C CA . LEU A 1 82 ? -8.827 3.453 -2.229 1.00 87.62 82 LEU A CA 1
ATOM 625 C C . LEU A 1 82 ? -10.257 3.842 -2.608 1.00 87.62 82 LEU A C 1
ATOM 627 O O . LEU A 1 82 ? -10.936 4.495 -1.813 1.00 87.62 82 LEU A O 1
ATOM 631 N N . ILE A 1 83 ? -10.736 3.420 -3.780 1.00 89.12 83 ILE A N 1
ATOM 632 C CA . ILE A 1 83 ? -12.097 3.713 -4.247 1.00 89.12 83 ILE A CA 1
ATOM 633 C C . ILE A 1 83 ? -13.129 3.107 -3.293 1.00 89.12 83 ILE A C 1
ATOM 635 O O . ILE A 1 83 ? -14.027 3.814 -2.832 1.00 89.12 83 ILE A O 1
ATOM 639 N N . ILE A 1 84 ? -12.981 1.824 -2.945 1.00 90.69 84 ILE A N 1
ATOM 640 C CA . ILE A 1 84 ? -13.912 1.124 -2.049 1.00 90.69 84 ILE A CA 1
ATOM 641 C C . ILE A 1 84 ? -13.988 1.834 -0.695 1.00 90.69 84 ILE A C 1
ATOM 643 O O . ILE A 1 84 ? -15.084 2.141 -0.218 1.00 90.69 84 ILE A O 1
ATOM 647 N N . ILE A 1 85 ? -12.839 2.129 -0.082 1.00 87.56 85 ILE A N 1
ATOM 648 C CA . ILE A 1 85 ? -12.768 2.788 1.226 1.00 87.56 85 ILE A CA 1
ATOM 649 C C . ILE A 1 85 ? -13.373 4.193 1.158 1.00 87.56 85 ILE A C 1
ATOM 651 O O . ILE A 1 85 ? -14.166 4.559 2.028 1.00 87.56 85 ILE A O 1
ATOM 655 N N . SER A 1 86 ? -13.051 4.957 0.114 1.00 86.06 86 SER A N 1
ATOM 656 C CA . SER A 1 86 ? -13.552 6.320 -0.080 1.00 86.06 86 SER A CA 1
ATOM 657 C C . SER A 1 86 ? -15.072 6.331 -0.211 1.00 86.06 86 SER A C 1
ATOM 659 O O . SER A 1 86 ? -15.749 7.050 0.521 1.00 86.06 86 SER A O 1
ATOM 661 N N . VAL A 1 87 ? -15.635 5.470 -1.064 1.00 89.25 87 VAL A N 1
ATOM 662 C CA . VAL A 1 87 ? -17.089 5.335 -1.230 1.00 89.25 87 VAL A CA 1
ATOM 663 C C . VAL A 1 87 ? -17.747 4.898 0.078 1.00 89.25 87 VAL A C 1
ATOM 665 O O . VAL A 1 87 ? -18.715 5.521 0.514 1.00 89.25 87 VAL A O 1
ATOM 668 N N . CYS A 1 88 ? -17.205 3.887 0.762 1.00 88.44 88 CYS A N 1
ATOM 669 C CA . CYS A 1 88 ? -17.736 3.429 2.048 1.00 88.44 88 CYS A CA 1
ATOM 670 C C . CYS A 1 88 ? -17.744 4.548 3.097 1.00 88.44 88 CYS A C 1
ATOM 672 O O . CYS A 1 88 ? -18.712 4.693 3.850 1.00 88.44 88 CYS A O 1
ATOM 674 N N . TYR A 1 89 ? -16.688 5.361 3.139 1.00 83.12 89 TYR A N 1
ATOM 675 C CA . TYR A 1 89 ? -16.567 6.460 4.086 1.00 83.12 89 TYR A CA 1
ATOM 676 C C . TYR A 1 89 ? -17.499 7.624 3.744 1.00 83.12 89 TYR A C 1
ATOM 678 O O . TYR A 1 89 ? -18.168 8.148 4.633 1.00 83.12 89 TYR A O 1
ATOM 686 N N . LEU A 1 90 ? -17.631 7.980 2.464 1.00 84.88 90 LEU A N 1
ATOM 687 C CA . LEU A 1 90 ? -18.593 8.982 2.003 1.00 84.88 90 LEU A CA 1
ATOM 688 C C . LEU A 1 90 ? -20.032 8.565 2.324 1.00 84.88 90 LEU A C 1
ATOM 690 O O . LEU A 1 90 ? -20.806 9.374 2.835 1.00 84.88 90 LEU A O 1
ATOM 694 N N . LEU A 1 91 ? -20.390 7.298 2.098 1.00 86.69 91 LEU A N 1
ATOM 695 C CA . LEU A 1 91 ? -21.702 6.757 2.466 1.00 86.69 91 LEU A CA 1
ATOM 696 C C . LEU A 1 91 ? -21.922 6.778 3.982 1.00 86.69 91 LEU A C 1
ATOM 698 O O . LEU A 1 91 ? -23.008 7.125 4.448 1.00 86.69 91 LEU A O 1
ATOM 702 N N . LEU A 1 92 ? -20.893 6.454 4.768 1.00 82.69 92 LEU A N 1
ATOM 703 C CA . LEU A 1 92 ? -20.946 6.531 6.225 1.00 82.69 92 LEU A CA 1
ATOM 704 C C . LEU A 1 92 ? -21.135 7.972 6.718 1.00 82.69 92 LEU A C 1
ATOM 706 O O . LEU A 1 92 ? -21.971 8.204 7.593 1.00 82.69 92 LEU A O 1
ATOM 710 N N . LEU A 1 93 ? -20.398 8.931 6.156 1.00 80.56 93 LEU A N 1
ATOM 711 C CA . LEU A 1 93 ? -20.533 10.353 6.468 1.00 80.56 93 LEU A CA 1
ATOM 712 C C . LEU A 1 93 ? -21.922 10.863 6.102 1.00 80.56 93 LEU A C 1
ATOM 714 O O . LEU A 1 93 ? -22.582 11.451 6.956 1.00 80.56 93 LEU A O 1
ATOM 718 N N . ARG A 1 94 ? -22.404 10.571 4.887 1.00 83.25 94 ARG A N 1
ATOM 719 C CA . ARG A 1 94 ? -23.772 10.899 4.458 1.00 83.25 94 ARG A CA 1
ATOM 720 C C . ARG A 1 94 ? -24.796 10.332 5.432 1.00 83.25 94 ARG A C 1
ATOM 722 O O . ARG A 1 94 ? -25.633 11.069 5.929 1.00 83.25 94 ARG A O 1
ATOM 729 N N . PHE A 1 95 ? -24.676 9.060 5.803 1.00 81.19 95 PHE A N 1
ATOM 730 C CA . PHE A 1 95 ? -25.574 8.427 6.765 1.00 81.19 95 PHE A CA 1
ATOM 731 C C . PHE A 1 95 ? -25.560 9.106 8.147 1.00 81.19 95 PHE A C 1
ATOM 733 O O . PHE A 1 95 ? -26.609 9.237 8.781 1.00 81.19 95 PHE A O 1
ATOM 740 N N . ILE A 1 96 ? -24.389 9.519 8.641 1.00 77.06 96 ILE A N 1
ATOM 741 C CA . ILE A 1 96 ? -24.266 10.229 9.923 1.00 77.06 96 ILE A CA 1
ATOM 742 C C . ILE A 1 96 ? -24.880 11.630 9.817 1.00 77.06 96 ILE A C 1
ATOM 744 O O . ILE A 1 96 ? -25.640 12.022 10.701 1.00 77.06 96 ILE A O 1
ATOM 748 N N . LEU A 1 97 ? -24.586 12.363 8.741 1.00 78.25 97 LEU A N 1
ATOM 749 C CA . LEU A 1 97 ? -25.097 13.712 8.499 1.00 78.25 97 LEU A CA 1
ATOM 750 C C . LEU A 1 97 ? -26.617 13.714 8.322 1.00 78.25 97 LEU A C 1
ATOM 752 O O . LEU A 1 97 ? -27.292 14.482 9.000 1.00 78.25 97 LEU A O 1
ATOM 756 N N . SER A 1 98 ? -27.179 12.798 7.531 1.00 76.62 98 SER A N 1
ATOM 757 C CA . SER A 1 98 ? -28.631 12.671 7.358 1.00 76.62 98 SER A CA 1
ATOM 758 C C . SER A 1 98 ? -29.351 12.404 8.682 1.00 76.62 98 SER A C 1
ATOM 760 O O . SER A 1 98 ? -30.417 12.957 8.921 1.00 76.62 98 SER A O 1
ATOM 762 N N . ARG A 1 99 ? -28.765 11.613 9.593 1.00 69.50 99 ARG A N 1
ATOM 763 C CA . ARG A 1 99 ? -29.354 11.384 10.927 1.00 69.50 99 ARG A CA 1
ATOM 764 C C . ARG A 1 99 ? -29.219 12.575 11.868 1.00 69.50 99 ARG A C 1
ATOM 766 O O . ARG A 1 99 ? -30.081 12.754 12.722 1.00 69.50 99 ARG A O 1
ATOM 773 N N . ARG A 1 100 ? -28.159 13.377 11.730 1.00 66.25 100 ARG A N 1
ATOM 774 C CA . ARG A 1 100 ? -28.025 14.637 12.475 1.00 66.25 100 ARG A CA 1
ATOM 775 C C . ARG A 1 100 ? -29.062 15.653 12.011 1.00 66.25 100 ARG A C 1
ATOM 777 O O . ARG A 1 100 ? -29.723 16.223 12.862 1.00 66.25 100 ARG A O 1
ATOM 784 N N . VAL A 1 101 ? -29.249 15.800 10.698 1.00 61.41 101 VAL A N 1
ATOM 785 C CA . VAL A 1 101 ? -30.238 16.718 10.110 1.00 61.41 101 VAL A CA 1
ATOM 786 C C . VAL A 1 101 ? -31.660 16.318 10.502 1.00 61.41 101 VAL A C 1
ATOM 788 O O . VAL A 1 101 ? -32.375 17.144 11.053 1.00 61.41 101 VAL A O 1
ATOM 791 N N . VAL A 1 102 ? -32.043 15.044 10.349 1.00 58.47 102 VAL A N 1
ATOM 792 C CA . VAL A 1 102 ? -33.378 14.559 10.763 1.00 58.47 102 VAL A CA 1
ATOM 793 C C . VAL A 1 102 ? -33.606 14.727 12.273 1.00 58.47 102 VAL A C 1
ATOM 795 O O . VAL A 1 102 ? -34.705 15.064 12.698 1.00 58.47 102 VAL A O 1
ATOM 798 N N . GLY A 1 103 ? -32.563 14.559 13.093 1.00 53.97 103 GLY A N 1
ATOM 799 C CA . GLY A 1 103 ? -32.621 14.794 14.539 1.00 53.97 103 GLY A CA 1
ATOM 800 C C . GLY A 1 103 ? -32.523 16.263 14.976 1.00 53.97 103 GLY A C 1
ATOM 801 O O . GLY A 1 103 ? -32.484 16.503 16.187 1.00 53.97 103 GLY A O 1
ATOM 802 N N . SER A 1 104 ? -32.419 17.197 14.023 1.00 51.22 104 SER A N 1
ATOM 803 C CA . SER A 1 104 ? -32.430 18.655 14.208 1.00 51.22 104 SER A CA 1
ATOM 804 C C . SER A 1 104 ? -33.682 19.303 13.602 1.00 51.22 104 SER A C 1
ATOM 806 O O . SER A 1 104 ? -34.123 20.325 14.112 1.00 51.22 104 SER A O 1
ATOM 808 N N . THR A 1 105 ? -34.272 18.720 12.550 1.00 51.91 105 THR A N 1
ATOM 809 C CA . THR A 1 105 ? -35.520 19.197 11.925 1.00 51.91 105 THR A CA 1
ATOM 810 C C . THR A 1 105 ? -36.779 18.643 12.595 1.00 51.91 105 THR A C 1
ATOM 812 O O . THR A 1 105 ? -37.844 19.234 12.464 1.00 51.91 105 THR A O 1
ATOM 815 N N . VAL A 1 106 ? -36.677 17.528 13.327 1.00 50.53 106 VAL A N 1
ATOM 816 C CA . VAL A 1 106 ? -37.775 16.966 14.127 1.00 50.53 106 VAL A CA 1
ATOM 817 C C . VAL A 1 106 ? -37.550 17.312 15.601 1.00 50.53 106 VAL A C 1
ATOM 819 O O . VAL A 1 106 ? -36.861 16.591 16.314 1.00 50.53 106 VAL A O 1
ATOM 822 N N . GLY A 1 107 ? -38.124 18.436 16.031 1.00 41.12 107 GLY A N 1
ATOM 823 C CA . GLY A 1 107 ? -38.602 18.653 17.400 1.00 41.12 107 GLY A CA 1
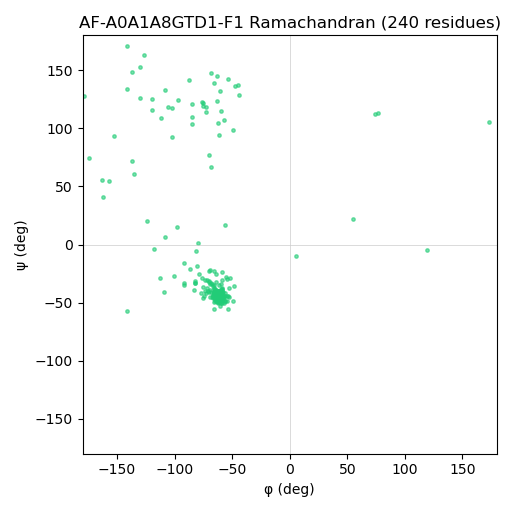ATOM 824 C C . GLY A 1 107 ? -37.565 18.887 18.503 1.00 41.12 107 GLY A C 1
ATOM 825 O O . GLY A 1 107 ? -36.903 17.975 18.998 1.00 41.12 107 GLY A O 1
ATOM 826 N N . SER A 1 108 ? -37.567 20.114 19.021 1.00 45.69 108 SER A N 1
ATOM 827 C CA . SER A 1 108 ? -37.428 20.352 20.456 1.00 45.69 108 SER A CA 1
ATOM 828 C C . SER A 1 108 ? -38.303 19.365 21.250 1.00 45.69 108 SER A C 1
ATOM 830 O O . SER A 1 108 ? -39.499 19.273 20.984 1.00 45.69 108 SER A O 1
ATOM 832 N N . GLY A 1 109 ? -37.741 18.663 22.237 1.00 43.50 109 GLY A N 1
ATOM 833 C CA . GLY A 1 109 ? -38.535 18.136 23.355 1.00 43.50 109 GLY A CA 1
ATOM 834 C C . GLY A 1 109 ? -38.589 16.625 23.593 1.00 43.50 109 GLY A C 1
ATOM 835 O O . GLY A 1 109 ? -39.145 16.240 24.612 1.00 43.50 109 GLY A O 1
ATOM 836 N N . THR A 1 110 ? -38.009 15.748 22.768 1.00 44.97 110 THR A N 1
ATOM 837 C CA . THR A 1 110 ? -37.976 14.310 23.119 1.00 44.97 110 THR A CA 1
ATOM 838 C C . THR A 1 110 ? -36.601 13.907 23.636 1.00 44.97 110 THR A C 1
ATOM 840 O O . THR A 1 110 ? -35.597 14.003 22.924 1.00 44.97 110 THR A O 1
ATOM 843 N N . GLU A 1 111 ? -36.554 13.466 24.893 1.00 52.53 111 GLU A N 1
ATOM 844 C CA . GLU A 1 111 ? -35.391 12.877 25.548 1.00 52.53 111 GLU A CA 1
ATOM 845 C C . GLU A 1 111 ? -34.788 11.780 24.659 1.00 52.53 111 GLU A C 1
ATOM 847 O O . GLU A 1 111 ? -35.273 10.653 24.578 1.00 52.53 111 GLU A O 1
ATOM 852 N N . LYS A 1 112 ? -33.726 12.122 23.922 1.00 53.38 112 LYS A N 1
ATOM 853 C CA . LYS A 1 112 ? -32.949 11.153 23.142 1.00 53.38 112 LYS A CA 1
ATOM 854 C C . LYS A 1 112 ? -32.454 10.088 24.118 1.00 53.38 112 LYS A C 1
ATOM 856 O O . LYS A 1 112 ? -31.547 10.397 24.895 1.00 53.38 112 LYS A O 1
ATOM 861 N N . SER A 1 113 ? -33.042 8.885 24.071 1.00 54.41 113 SER A N 1
ATOM 862 C CA . SER A 1 113 ? -32.707 7.800 25.003 1.00 54.41 113 SER A CA 1
ATOM 863 C C . SER A 1 113 ? -31.189 7.647 25.105 1.00 54.41 113 SER A C 1
ATOM 865 O O . SER A 1 113 ? -30.471 7.700 24.096 1.00 54.41 113 SER A O 1
A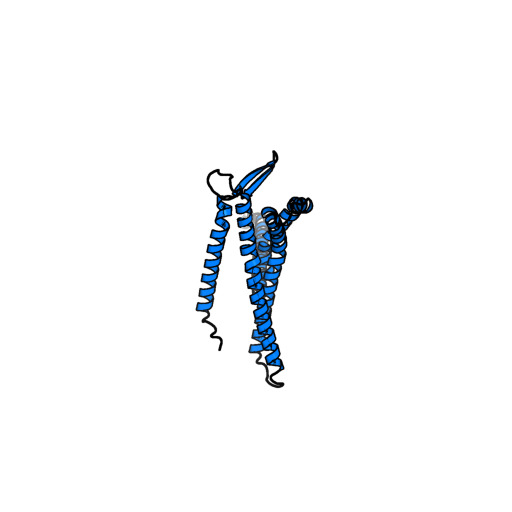TOM 867 N N . GLU A 1 114 ? -30.674 7.479 26.324 1.00 58.00 114 GLU A N 1
ATOM 868 C CA . GLU A 1 114 ? -29.237 7.312 26.574 1.00 58.00 114 GLU A CA 1
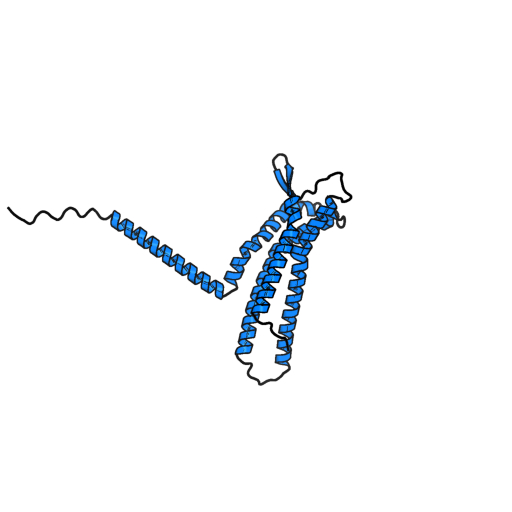ATOM 869 C C . GLU A 1 114 ? -28.625 6.203 25.703 1.00 58.00 114 GLU A C 1
ATOM 871 O O . GLU A 1 114 ? -27.473 6.296 25.266 1.00 58.00 114 GLU A O 1
ATOM 876 N N . HIS A 1 115 ? -29.441 5.207 25.350 1.00 54.50 115 HIS A N 1
ATOM 877 C CA . HIS A 1 115 ? -29.108 4.116 24.448 1.00 54.50 115 HIS A CA 1
ATOM 878 C C . HIS A 1 115 ? -28.747 4.588 23.022 1.00 54.50 115 HIS A C 1
ATOM 880 O O . HIS A 1 115 ? -27.772 4.108 22.433 1.00 54.50 115 HIS A O 1
ATOM 886 N N . GLU A 1 116 ? -29.448 5.579 22.455 1.00 59.28 116 GLU A N 1
ATOM 887 C CA . GLU A 1 116 ? -29.118 6.122 21.128 1.00 59.28 116 GLU A CA 1
ATOM 888 C C . GLU A 1 116 ? -27.860 7.002 21.138 1.00 59.28 116 GLU A C 1
ATOM 890 O O . GLU A 1 116 ? -27.015 6.884 20.239 1.00 59.28 116 GLU A O 1
ATOM 895 N N . LYS A 1 117 ? -27.679 7.825 22.184 1.00 58.56 117 LYS A N 1
ATOM 896 C CA . LYS A 1 117 ? -26.446 8.608 22.395 1.00 58.56 117 LYS A CA 1
ATOM 897 C C . LYS A 1 117 ? -25.233 7.688 22.584 1.00 58.56 117 LYS A C 1
ATOM 899 O O . LYS A 1 117 ? -24.186 7.915 21.968 1.00 58.56 117 LYS A O 1
ATOM 904 N N . GLY A 1 118 ? -25.378 6.617 23.369 1.00 60.31 118 GLY A N 1
ATOM 905 C CA . GLY A 1 118 ? -24.351 5.596 23.593 1.00 60.31 118 GLY A CA 1
ATOM 906 C C . GLY A 1 118 ? -23.955 4.863 22.309 1.00 60.31 118 GLY A C 1
ATOM 907 O O . GLY A 1 118 ? -22.764 4.751 21.992 1.00 60.31 118 GLY A O 1
ATOM 908 N N . ARG A 1 119 ? -24.940 4.457 21.498 1.00 60.41 119 ARG A N 1
ATOM 909 C CA . ARG A 1 119 ? -24.718 3.801 20.199 1.00 60.41 119 ARG A CA 1
ATOM 910 C C . ARG A 1 119 ? -24.016 4.715 19.191 1.00 60.41 119 ARG A C 1
ATOM 912 O O . ARG A 1 119 ? -23.102 4.266 18.498 1.00 60.41 119 ARG A O 1
ATOM 919 N N . HIS A 1 120 ? -24.378 6.000 19.133 1.00 62.16 120 HIS A N 1
ATOM 920 C CA . HIS A 1 120 ? -23.695 6.982 18.283 1.00 62.16 120 HIS A CA 1
ATOM 921 C C . HIS A 1 120 ? -22.245 7.227 18.740 1.00 62.16 120 HIS A C 1
ATOM 923 O O . HIS A 1 120 ? -21.332 7.265 17.913 1.00 62.16 120 HIS A O 1
ATOM 929 N N . ARG A 1 121 ? -22.001 7.318 20.056 1.00 61.69 121 ARG A N 1
ATOM 930 C CA . ARG A 1 121 ? -20.654 7.489 20.628 1.00 61.69 121 ARG A CA 1
ATOM 931 C C . ARG A 1 121 ? -19.757 6.273 20.377 1.00 61.69 121 ARG A C 1
ATOM 933 O O . ARG A 1 121 ? -18.590 6.453 20.041 1.00 61.69 121 ARG A O 1
ATOM 940 N N . SER A 1 122 ? -20.285 5.054 20.508 1.00 61.22 122 SER A N 1
ATOM 941 C CA . SER A 1 122 ? -19.556 3.814 20.193 1.00 61.22 122 SER A CA 1
ATOM 942 C C . SER A 1 122 ? -19.229 3.719 18.699 1.00 61.22 122 SER A C 1
ATOM 944 O O . SER A 1 122 ? -18.069 3.546 18.326 1.00 61.22 122 SER A O 1
ATOM 946 N N . ARG A 1 123 ? -20.217 3.966 17.827 1.00 66.06 123 ARG A N 1
ATOM 947 C CA . ARG A 1 123 ? -20.018 3.968 16.371 1.00 66.06 123 ARG A CA 1
ATOM 948 C C . ARG A 1 123 ? -18.992 5.011 15.926 1.00 66.06 123 ARG A C 1
ATOM 950 O O . ARG A 1 123 ? -18.133 4.682 15.123 1.00 66.06 123 ARG A O 1
ATOM 957 N N . SER A 1 124 ? -19.023 6.219 16.493 1.00 68.00 124 SER A N 1
ATOM 958 C CA . SER A 1 124 ? -18.036 7.274 16.216 1.00 68.00 124 SER A CA 1
ATOM 959 C C . SER A 1 124 ? -16.609 6.869 16.617 1.00 68.00 124 SER A C 1
ATOM 961 O O . SER A 1 124 ? -15.669 7.109 15.862 1.00 68.00 124 SER A O 1
ATOM 963 N N . LYS A 1 125 ? -16.428 6.178 17.754 1.00 68.25 125 LYS A N 1
ATOM 964 C CA . LYS A 1 125 ? -15.117 5.634 18.160 1.00 68.25 125 LYS A CA 1
ATOM 965 C C . LYS A 1 125 ? -14.608 4.570 17.185 1.00 68.25 125 LYS A C 1
ATOM 967 O O . LYS A 1 125 ? -13.444 4.619 16.799 1.00 68.25 125 LYS A O 1
ATOM 972 N N . VAL A 1 126 ? -15.474 3.641 16.770 1.00 70.62 126 VAL A N 1
ATOM 973 C CA . VAL A 1 126 ? -15.126 2.614 15.774 1.00 70.62 126 VAL A CA 1
ATOM 974 C C . VAL A 1 126 ? -14.765 3.268 14.442 1.00 70.62 126 VAL A C 1
ATOM 976 O O . VAL A 1 126 ? -13.721 2.955 13.883 1.00 70.62 126 VAL A O 1
ATOM 979 N N . THR A 1 127 ? -15.564 4.229 13.971 1.00 72.25 127 THR A N 1
ATOM 980 C CA . THR A 1 127 ? -15.278 4.990 12.748 1.00 72.25 127 THR A CA 1
ATOM 981 C C . THR A 1 127 ? -13.943 5.718 12.842 1.00 72.25 127 THR A C 1
ATOM 983 O O . THR A 1 127 ? -13.125 5.546 11.951 1.00 72.25 127 THR A O 1
ATOM 986 N N . ARG A 1 128 ? -13.669 6.436 13.941 1.00 75.44 128 ARG A N 1
ATOM 987 C CA . ARG A 1 128 ? -12.376 7.101 14.166 1.00 75.44 128 ARG A CA 1
ATOM 988 C C . ARG A 1 128 ? -11.213 6.112 14.099 1.00 75.44 128 ARG A C 1
ATOM 990 O O . ARG A 1 128 ? -10.185 6.429 13.514 1.00 75.44 128 ARG A O 1
ATOM 997 N N . SER A 1 129 ? -11.375 4.921 14.675 1.00 73.56 129 SER A N 1
ATOM 998 C CA . SER A 1 129 ? -10.343 3.886 14.616 1.00 73.56 129 SER A CA 1
ATOM 999 C C . SER A 1 129 ? -10.095 3.386 13.201 1.00 73.56 129 SER A C 1
ATOM 1001 O O . SER A 1 129 ? -8.939 3.267 12.810 1.00 73.56 129 SER A O 1
ATOM 1003 N N . VAL A 1 130 ? -11.156 3.124 12.437 1.00 80.06 130 VAL A N 1
ATOM 1004 C CA . VAL A 1 130 ? -11.034 2.705 11.037 1.00 80.06 130 VAL A CA 1
ATOM 1005 C C . VAL A 1 130 ? -10.391 3.814 10.202 1.00 80.06 130 VAL A C 1
ATOM 1007 O O . VAL A 1 130 ? -9.490 3.524 9.427 1.00 80.06 130 VAL A O 1
ATOM 1010 N N . THR A 1 131 ? -10.770 5.081 10.406 1.00 79.00 131 THR A N 1
ATOM 1011 C CA . THR A 1 131 ? -10.173 6.226 9.702 1.00 79.00 131 THR A CA 1
ATOM 1012 C C . THR A 1 131 ? -8.669 6.315 9.927 1.00 79.00 131 THR A C 1
ATOM 1014 O O . THR A 1 131 ? -7.935 6.495 8.965 1.00 79.00 131 THR A O 1
ATOM 1017 N N . ILE A 1 132 ? -8.193 6.173 11.168 1.00 82.25 132 ILE A N 1
ATOM 1018 C CA . ILE A 1 132 ? -6.753 6.252 11.449 1.00 82.25 132 ILE A CA 1
ATOM 1019 C C . ILE A 1 132 ? -6.001 5.115 10.744 1.00 82.25 132 ILE A C 1
ATOM 1021 O O . ILE A 1 132 ? -5.002 5.382 10.090 1.00 82.25 132 ILE A O 1
ATOM 1025 N N . VAL A 1 133 ? -6.505 3.878 10.812 1.00 83.31 133 VAL A N 1
ATOM 1026 C CA . VAL A 1 133 ? -5.884 2.727 10.125 1.00 83.31 133 VAL A CA 1
ATOM 1027 C C . VAL A 1 133 ? -5.823 2.953 8.611 1.00 83.31 133 VAL A C 1
ATOM 1029 O O . VAL A 1 133 ? -4.793 2.717 7.988 1.00 83.31 133 VAL A O 1
ATOM 1032 N N . VAL A 1 134 ? -6.905 3.468 8.027 1.00 84.50 134 VAL A N 1
ATOM 1033 C CA . VAL A 1 134 ? -6.983 3.814 6.603 1.00 84.50 134 VAL A CA 1
ATOM 1034 C C . VAL A 1 134 ? -5.978 4.908 6.224 1.00 84.50 134 VAL A C 1
ATOM 1036 O O . VAL A 1 134 ? -5.285 4.783 5.219 1.00 84.50 134 VAL A O 1
ATOM 1039 N N . LEU A 1 135 ? -5.871 5.974 7.022 1.00 85.31 135 LEU A N 1
ATOM 1040 C CA . LEU A 1 135 ? -4.919 7.058 6.767 1.00 85.31 135 LEU A CA 1
ATOM 1041 C C . LEU A 1 135 ? -3.473 6.574 6.868 1.00 85.31 135 LEU A C 1
ATOM 1043 O O . LEU A 1 135 ? -2.662 6.924 6.017 1.00 85.31 135 LEU A O 1
ATOM 1047 N N . SER A 1 136 ? -3.159 5.746 7.865 1.00 86.94 136 SER A N 1
ATOM 1048 C CA . SER A 1 136 ? -1.836 5.138 8.000 1.00 86.94 136 SER A CA 1
ATOM 1049 C C . SER A 1 136 ? -1.492 4.264 6.797 1.00 86.94 136 SER A C 1
ATOM 1051 O O . SER A 1 136 ? -0.398 4.399 6.259 1.00 86.94 136 SER A O 1
ATOM 1053 N N . PHE A 1 137 ? -2.441 3.457 6.307 1.00 86.75 137 PHE A N 1
ATOM 1054 C CA . PHE A 1 137 ? -2.255 2.695 5.074 1.00 86.75 137 PHE A CA 1
ATOM 1055 C C . PHE A 1 137 ? -1.897 3.614 3.897 1.00 86.75 137 PHE A C 1
ATOM 1057 O O . PHE A 1 137 ? -0.906 3.374 3.215 1.00 86.75 137 PHE A O 1
ATOM 1064 N N . PHE A 1 138 ? -2.632 4.708 3.683 1.00 87.81 138 PHE A N 1
ATOM 1065 C CA . PHE A 1 138 ? -2.322 5.621 2.581 1.00 87.81 138 PHE A CA 1
ATOM 1066 C C . PHE A 1 138 ? -0.984 6.333 2.750 1.00 87.81 138 PHE A C 1
ATOM 1068 O O . PHE A 1 138 ? -0.215 6.371 1.799 1.00 87.81 138 PHE A O 1
ATOM 1075 N N . ILE A 1 139 ? -0.674 6.852 3.937 1.00 89.12 139 ILE A N 1
ATOM 1076 C CA . ILE A 1 139 ? 0.605 7.529 4.195 1.00 89.12 139 ILE A CA 1
ATOM 1077 C C . ILE A 1 139 ? 1.781 6.583 3.932 1.00 89.12 139 ILE A C 1
ATOM 1079 O O . ILE A 1 139 ? 2.786 7.002 3.363 1.00 89.12 139 ILE A O 1
ATOM 1083 N N . CYS A 1 140 ? 1.647 5.309 4.307 1.00 90.75 140 CYS A N 1
ATOM 1084 C CA . CYS A 1 140 ? 2.714 4.339 4.124 1.00 90.75 140 CYS A CA 1
ATOM 1085 C C . CYS A 1 140 ?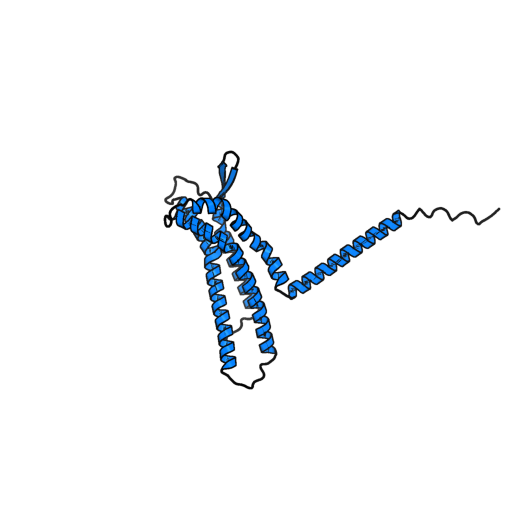 2.853 3.846 2.680 1.00 90.75 140 CYS A C 1
ATOM 1087 O O . CYS A 1 140 ? 3.968 3.692 2.191 1.00 90.75 140 CYS A O 1
ATOM 1089 N N . TRP A 1 141 ? 1.738 3.587 1.995 1.00 90.00 141 TRP A N 1
ATOM 1090 C CA . TRP A 1 141 ? 1.754 2.958 0.673 1.00 90.00 141 TRP A CA 1
ATOM 1091 C C . TRP A 1 141 ? 1.794 3.955 -0.485 1.00 90.00 141 TRP A C 1
ATOM 1093 O O . TRP A 1 141 ? 2.416 3.664 -1.505 1.00 90.00 141 TRP A O 1
ATOM 1103 N N . LEU A 1 142 ? 1.167 5.128 -0.355 1.00 90.38 142 LEU A N 1
ATOM 1104 C CA . LEU A 1 142 ? 1.047 6.104 -1.444 1.00 90.38 142 LEU A CA 1
ATOM 1105 C C . LEU A 1 142 ? 2.403 6.490 -2.063 1.00 90.38 142 LEU A C 1
ATOM 1107 O O . LEU A 1 142 ? 2.476 6.488 -3.291 1.00 90.38 142 LEU A O 1
ATOM 1111 N N . PRO A 1 143 ? 3.478 6.766 -1.294 1.00 91.62 143 PRO A N 1
ATOM 1112 C CA . PRO A 1 143 ? 4.762 7.148 -1.884 1.00 91.62 143 PRO A CA 1
ATOM 1113 C C . PRO A 1 143 ? 5.341 6.060 -2.798 1.00 91.62 143 PRO A C 1
ATOM 1115 O O . PRO A 1 143 ? 5.766 6.349 -3.916 1.00 91.62 143 PRO A O 1
ATOM 1118 N N . ASN A 1 144 ? 5.281 4.796 -2.364 1.00 91.06 144 ASN A N 1
ATOM 1119 C CA . ASN A 1 144 ? 5.755 3.658 -3.152 1.00 91.06 144 ASN A CA 1
ATOM 1120 C C . ASN A 1 144 ? 4.901 3.448 -4.410 1.00 91.06 144 ASN A C 1
ATOM 1122 O O . ASN A 1 144 ? 5.423 3.224 -5.504 1.00 91.06 144 ASN A O 1
ATOM 1126 N N . GLN A 1 145 ? 3.576 3.539 -4.264 1.00 90.88 145 GLN A N 1
ATOM 1127 C CA . GLN A 1 145 ? 2.650 3.348 -5.380 1.00 90.88 145 GLN A CA 1
ATOM 1128 C C . GLN A 1 145 ? 2.758 4.477 -6.410 1.00 90.88 145 GLN A C 1
ATOM 1130 O O . GLN A 1 145 ? 2.637 4.207 -7.601 1.00 90.88 145 GLN A O 1
ATOM 1135 N N . ALA A 1 146 ? 3.050 5.709 -5.984 1.00 90.75 146 ALA A N 1
ATOM 1136 C CA . ALA A 1 146 ? 3.277 6.840 -6.879 1.00 90.75 146 ALA A CA 1
ATOM 1137 C C . ALA A 1 146 ? 4.548 6.664 -7.726 1.00 90.75 146 ALA A C 1
ATOM 1139 O O . ALA A 1 146 ? 4.495 6.838 -8.942 1.00 90.75 146 ALA A O 1
ATOM 1140 N N . LEU A 1 147 ? 5.670 6.260 -7.116 1.00 90.25 147 LEU A N 1
ATOM 1141 C CA . LEU A 1 147 ? 6.910 5.983 -7.855 1.00 90.25 147 LEU A CA 1
ATOM 1142 C C . LEU A 1 147 ? 6.758 4.781 -8.796 1.00 90.25 147 LEU A C 1
ATOM 1144 O O . LEU A 1 147 ? 7.186 4.836 -9.949 1.00 90.25 147 LEU A O 1
ATOM 1148 N N . THR A 1 148 ? 6.078 3.725 -8.340 1.00 88.00 148 THR A N 1
ATOM 1149 C CA . THR A 1 148 ? 5.774 2.553 -9.174 1.00 88.00 148 THR A CA 1
ATOM 1150 C C . THR A 1 148 ? 4.908 2.941 -10.373 1.00 88.00 148 THR A C 1
ATOM 1152 O O . THR A 1 148 ? 5.205 2.537 -11.495 1.00 88.00 148 THR A O 1
ATOM 1155 N N . LEU A 1 149 ? 3.873 3.763 -10.159 1.00 88.62 149 LEU A N 1
ATOM 1156 C CA . LEU A 1 149 ? 3.013 4.273 -11.224 1.00 88.62 149 LEU A CA 1
ATOM 1157 C C . LEU A 1 149 ? 3.803 5.134 -12.216 1.00 88.62 149 LEU A C 1
ATOM 1159 O O . LEU A 1 149 ? 3.668 4.934 -13.416 1.00 88.62 149 LEU A O 1
ATOM 1163 N N . TRP A 1 150 ? 4.685 6.024 -11.753 1.00 88.19 150 TRP A N 1
ATOM 1164 C CA . TRP A 1 150 ? 5.557 6.789 -12.653 1.00 88.19 150 TRP A CA 1
ATOM 1165 C C . TRP A 1 150 ? 6.410 5.855 -13.528 1.00 88.19 150 TRP A C 1
ATOM 1167 O O . TRP A 1 150 ? 6.450 6.004 -14.748 1.00 88.19 150 TRP A O 1
ATOM 1177 N N . GLY A 1 151 ? 6.997 4.813 -12.935 1.00 84.94 151 GLY A N 1
ATOM 1178 C CA . GLY A 1 151 ? 7.748 3.802 -13.679 1.00 84.94 151 GLY A CA 1
ATOM 1179 C C . GLY A 1 151 ? 6.902 2.962 -14.643 1.00 84.94 151 GLY A C 1
ATOM 1180 O O . GLY A 1 151 ? 7.458 2.391 -15.580 1.00 84.94 151 GLY A O 1
ATOM 1181 N N . VAL A 1 152 ? 5.588 2.861 -14.426 1.00 85.06 152 VAL A N 1
ATOM 1182 C CA . VAL A 1 152 ? 4.625 2.255 -15.359 1.00 85.06 152 VAL A CA 1
ATOM 1183 C C . VAL A 1 152 ? 4.344 3.190 -16.532 1.00 85.06 152 VAL A C 1
ATOM 1185 O O . VAL A 1 152 ? 4.391 2.740 -17.670 1.00 85.06 152 VAL A O 1
ATOM 1188 N N . LEU A 1 153 ? 4.107 4.482 -16.279 1.00 85.81 153 LEU A N 1
ATOM 1189 C CA . LEU A 1 153 ? 3.849 5.463 -17.340 1.00 85.81 153 LEU A CA 1
ATOM 1190 C C . LEU A 1 153 ? 5.020 5.547 -18.327 1.00 85.81 153 LEU A C 1
ATOM 1192 O O . LEU A 1 153 ? 4.790 5.643 -19.527 1.00 85.81 153 LEU A O 1
ATOM 1196 N N . ILE A 1 154 ? 6.258 5.456 -17.832 1.00 84.44 154 ILE A N 1
ATOM 1197 C CA . ILE A 1 154 ? 7.452 5.426 -18.689 1.00 84.44 154 ILE A CA 1
ATOM 1198 C C . ILE A 1 154 ? 7.488 4.158 -19.556 1.00 84.44 154 ILE A C 1
ATOM 1200 O O . ILE A 1 154 ? 7.815 4.244 -20.728 1.00 84.44 154 ILE A O 1
ATOM 1204 N N . LYS A 1 155 ? 7.117 2.987 -19.014 1.00 79.75 155 LYS A N 1
ATOM 1205 C CA . LYS A 1 155 ? 7.105 1.714 -19.770 1.00 79.75 155 LYS A CA 1
ATOM 1206 C C . LYS A 1 155 ? 6.031 1.643 -20.857 1.00 79.75 155 LYS A C 1
ATOM 1208 O O . LYS A 1 155 ? 6.143 0.817 -21.747 1.00 79.75 155 LYS A O 1
ATOM 1213 N N . PHE A 1 156 ? 4.982 2.453 -20.748 1.00 82.56 156 PHE A N 1
ATOM 1214 C CA . PHE A 1 156 ? 3.926 2.564 -21.758 1.00 82.56 156 PHE A CA 1
ATOM 1215 C C . PHE A 1 156 ? 4.128 3.767 -22.690 1.00 82.56 156 PHE A C 1
ATOM 1217 O O . PHE A 1 156 ? 3.175 4.186 -23.341 1.00 82.56 156 PHE A O 1
ATOM 1224 N N . ASP A 1 157 ? 5.324 4.367 -22.698 1.00 81.81 157 ASP A N 1
ATOM 1225 C CA . ASP A 1 157 ? 5.667 5.549 -23.500 1.00 81.81 157 ASP A CA 1
ATOM 1226 C C . ASP A 1 157 ? 4.730 6.759 -23.293 1.00 81.81 157 ASP A C 1
ATOM 1228 O O . ASP A 1 157 ? 4.654 7.668 -24.117 1.00 81.81 157 ASP A O 1
ATOM 1232 N N . LEU A 1 158 ? 4.026 6.818 -22.155 1.00 83.25 158 LEU A N 1
ATOM 1233 C CA . LEU A 1 158 ? 3.140 7.934 -21.798 1.00 83.25 158 LEU A CA 1
ATOM 1234 C C . LEU A 1 158 ? 3.924 9.141 -21.267 1.00 83.25 158 LEU A C 1
ATOM 1236 O O . LEU A 1 158 ? 3.433 10.269 -21.307 1.00 83.25 158 LEU A O 1
ATOM 1240 N N . VAL A 1 159 ? 5.116 8.906 -20.710 1.00 86.12 159 VAL A N 1
ATOM 1241 C CA . VAL A 1 159 ? 5.987 9.929 -20.115 1.00 86.12 159 VAL A CA 1
ATOM 1242 C C . VAL A 1 159 ? 7.443 9.606 -20.458 1.00 86.12 159 VAL A C 1
ATOM 1244 O O . VAL A 1 159 ? 7.857 8.464 -20.267 1.00 86.12 159 VAL A O 1
ATOM 1247 N N . PRO A 1 160 ? 8.255 10.583 -20.900 1.00 85.00 160 PRO A N 1
ATOM 1248 C CA . PRO A 1 160 ? 9.654 10.332 -21.214 1.00 85.00 160 PRO A CA 1
ATOM 1249 C C . PRO A 1 160 ? 10.475 10.011 -19.961 1.00 85.00 160 PRO A C 1
ATOM 1251 O O . PRO A 1 160 ? 10.251 10.553 -18.871 1.00 85.00 160 PRO A O 1
ATOM 1254 N N . PHE A 1 161 ? 11.492 9.168 -20.135 1.00 87.00 161 PHE A N 1
ATOM 1255 C CA . PHE A 1 161 ? 12.497 8.940 -19.106 1.00 87.00 161 PHE A CA 1
ATOM 1256 C C . PHE A 1 161 ? 13.230 10.249 -18.783 1.00 87.00 161 PHE A C 1
ATOM 1258 O O . PHE A 1 161 ? 13.678 10.971 -19.673 1.00 87.00 161 PHE A O 1
ATOM 1265 N N . SER A 1 162 ? 13.368 10.560 -17.494 1.00 90.19 162 SER A N 1
ATOM 1266 C CA . SER A 1 162 ? 14.015 11.787 -17.029 1.00 90.19 162 SER A CA 1
ATOM 1267 C C . SER A 1 162 ? 15.068 11.490 -15.968 1.00 90.19 162 SER A C 1
ATOM 1269 O O . SER A 1 162 ? 14.953 10.538 -15.194 1.00 90.19 162 SER A O 1
ATOM 1271 N N . LYS A 1 163 ? 16.077 12.362 -15.864 1.00 87.56 163 LYS A N 1
ATOM 1272 C CA . LYS A 1 163 ? 17.091 12.285 -14.798 1.00 87.56 163 LYS A CA 1
ATOM 1273 C C . LYS A 1 163 ? 16.465 12.364 -13.397 1.00 87.56 163 LYS A C 1
ATOM 1275 O O . LYS A 1 163 ? 16.968 11.755 -12.457 1.00 87.56 163 LYS A O 1
ATOM 1280 N N . ALA A 1 164 ? 15.341 13.072 -13.269 1.00 88.25 164 ALA A N 1
ATOM 1281 C CA . ALA A 1 164 ? 14.561 13.132 -12.036 1.00 88.25 164 ALA A CA 1
ATOM 1282 C C . ALA A 1 164 ? 13.991 11.758 -11.650 1.00 88.25 164 ALA A C 1
ATOM 1284 O O . ALA A 1 164 ? 14.109 11.364 -10.491 1.00 88.25 164 ALA A O 1
ATOM 1285 N N . PHE A 1 165 ? 13.443 11.010 -12.614 1.00 90.00 165 PHE A N 1
ATOM 1286 C CA . PHE A 1 165 ? 12.968 9.646 -12.379 1.00 90.00 165 PHE A CA 1
ATOM 1287 C C . PHE A 1 165 ? 14.111 8.716 -11.954 1.00 90.00 165 PHE A C 1
ATOM 1289 O O . PHE A 1 165 ? 13.959 7.987 -10.979 1.00 90.00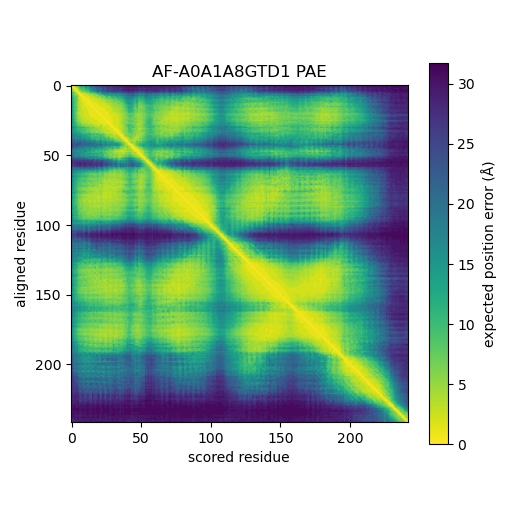 165 PHE A O 1
ATOM 1296 N N . TYR A 1 166 ? 15.274 8.795 -12.611 1.00 87.50 166 TYR A N 1
ATOM 1297 C CA . TYR A 1 166 ? 16.452 8.013 -12.218 1.00 87.50 166 TYR A CA 1
ATOM 1298 C C . TYR A 1 166 ? 16.864 8.275 -10.761 1.00 87.50 166 TYR A C 1
ATOM 1300 O O . TYR A 1 166 ? 16.987 7.341 -9.973 1.00 87.50 166 TYR A O 1
ATOM 1308 N N . ASN A 1 167 ? 17.000 9.547 -10.369 1.00 89.31 167 ASN A N 1
ATOM 1309 C CA . ASN A 1 167 ? 17.355 9.912 -8.995 1.00 89.31 167 ASN A CA 1
ATOM 1310 C C . ASN A 1 167 ? 16.285 9.472 -7.983 1.00 89.31 167 ASN A C 1
ATOM 1312 O O . ASN A 1 167 ? 16.612 8.993 -6.898 1.00 89.31 167 ASN A O 1
ATOM 1316 N N . ALA A 1 168 ? 15.003 9.609 -8.330 1.00 90.19 168 ALA A N 1
ATOM 1317 C CA . ALA A 1 168 ? 13.910 9.144 -7.484 1.00 90.19 168 ALA A CA 1
ATOM 1318 C C . ALA A 1 168 ? 13.945 7.616 -7.315 1.00 90.19 168 ALA A C 1
ATOM 1320 O O . ALA A 1 168 ? 13.776 7.119 -6.204 1.00 90.19 168 ALA A O 1
ATOM 1321 N N . GLN A 1 169 ? 14.229 6.872 -8.384 1.00 87.19 169 GLN A N 1
ATOM 1322 C CA . GLN A 1 169 ? 14.344 5.418 -8.341 1.00 87.19 169 GLN A CA 1
ATOM 1323 C C . GLN A 1 169 ? 15.582 4.954 -7.555 1.00 87.19 169 GLN A C 1
ATOM 1325 O O . GLN A 1 169 ? 15.511 3.944 -6.863 1.00 87.19 169 GLN A O 1
ATOM 1330 N N . ALA A 1 170 ? 16.691 5.695 -7.612 1.00 86.06 170 ALA A N 1
ATOM 1331 C CA . ALA A 1 170 ? 17.916 5.363 -6.885 1.00 86.06 170 ALA A CA 1
ATOM 1332 C C . ALA A 1 170 ? 17.815 5.655 -5.377 1.00 86.06 170 ALA A C 1
ATOM 1334 O O . ALA A 1 170 ? 18.211 4.829 -4.560 1.00 86.06 170 ALA A O 1
ATOM 1335 N N . TYR A 1 171 ? 17.267 6.815 -4.994 1.00 90.12 171 TYR A N 1
ATOM 1336 C CA . TYR A 1 171 ? 17.315 7.286 -3.602 1.00 90.12 171 TYR A CA 1
ATOM 1337 C C . TYR A 1 171 ? 15.967 7.247 -2.883 1.00 90.12 171 TYR A C 1
ATOM 1339 O O . TYR A 1 171 ? 15.899 6.880 -1.711 1.00 90.12 171 TYR A O 1
ATOM 1347 N N . ALA A 1 172 ? 14.879 7.627 -3.556 1.00 91.06 172 ALA A N 1
ATOM 1348 C CA . ALA A 1 172 ? 13.568 7.707 -2.917 1.00 91.06 172 ALA A CA 1
ATOM 1349 C C . ALA A 1 172 ? 12.872 6.342 -2.879 1.00 91.06 172 ALA A C 1
ATOM 1351 O O . ALA A 1 172 ? 12.271 5.996 -1.864 1.00 91.06 172 ALA A O 1
ATOM 1352 N N . PHE A 1 173 ? 12.981 5.540 -3.941 1.00 89.50 173 PHE A N 1
ATOM 1353 C CA . PHE A 1 173 ? 12.291 4.254 -4.034 1.00 89.50 173 PHE A CA 1
ATOM 1354 C C . PHE A 1 173 ? 12.607 3.308 -2.860 1.00 89.50 173 PHE A C 1
ATOM 1356 O O . PHE A 1 173 ? 11.645 2.871 -2.221 1.00 89.50 173 PHE A O 1
ATOM 1363 N N . PRO A 1 174 ? 13.876 3.072 -2.456 1.00 89.38 174 PRO A N 1
ATOM 1364 C CA . PRO A 1 174 ? 14.173 2.229 -1.293 1.00 89.38 174 PRO A CA 1
ATOM 1365 C C . PRO A 1 174 ? 13.520 2.738 -0.000 1.00 89.38 174 PRO A C 1
ATOM 1367 O O . PRO A 1 174 ? 12.950 1.959 0.762 1.00 89.38 174 PRO A O 1
ATOM 1370 N N . LEU A 1 175 ? 13.519 4.058 0.220 1.00 93.00 175 LEU A N 1
ATOM 1371 C CA . LEU A 1 175 ? 12.876 4.670 1.387 1.00 93.00 175 LEU A CA 1
ATOM 1372 C C . LEU A 1 175 ? 11.358 4.466 1.366 1.00 93.00 175 LEU A C 1
ATOM 1374 O O . LEU A 1 175 ? 10.758 4.151 2.395 1.00 93.00 175 LEU A O 1
ATOM 1378 N N . THR A 1 176 ? 10.731 4.609 0.196 1.00 92.62 176 THR A N 1
ATOM 1379 C CA . THR A 1 176 ? 9.290 4.375 0.053 1.00 92.62 176 THR A CA 1
ATOM 1380 C C . THR A 1 176 ? 8.910 2.909 0.246 1.00 92.62 176 THR A C 1
ATOM 1382 O O . THR A 1 176 ? 7.864 2.636 0.833 1.00 92.62 176 THR A O 1
ATOM 1385 N N . VAL A 1 177 ? 9.770 1.969 -0.159 1.00 90.00 177 VAL A N 1
ATOM 1386 C CA . VAL A 1 177 ? 9.599 0.532 0.098 1.00 90.00 177 VAL A CA 1
ATOM 1387 C C . VAL A 1 177 ? 9.667 0.255 1.601 1.00 90.00 177 VAL A C 1
ATOM 1389 O O . VAL A 1 177 ? 8.758 -0.367 2.153 1.00 90.00 177 VAL A O 1
ATOM 1392 N N . CYS A 1 178 ? 10.678 0.785 2.296 1.00 92.50 178 CYS A N 1
ATOM 1393 C CA . CYS A 1 178 ? 10.786 0.679 3.754 1.00 92.50 178 CYS A CA 1
ATOM 1394 C C . CYS A 1 178 ? 9.539 1.225 4.462 1.00 92.50 178 CYS A C 1
ATOM 1396 O O . CYS A 1 178 ? 8.996 0.585 5.365 1.00 92.50 178 CYS A O 1
ATOM 1398 N N . LEU A 1 179 ? 9.047 2.385 4.024 1.00 92.19 179 LEU A N 1
ATOM 1399 C CA . LEU A 1 179 ? 7.848 3.004 4.577 1.00 92.19 179 LEU A CA 1
ATOM 1400 C C . LEU A 1 179 ? 6.584 2.159 4.329 1.00 92.19 179 LEU A C 1
ATOM 1402 O O . LEU A 1 179 ? 5.762 2.010 5.237 1.00 92.19 179 LEU A O 1
ATOM 1406 N N . ALA A 1 180 ? 6.444 1.561 3.144 1.00 90.12 180 ALA A N 1
ATOM 1407 C CA . ALA A 1 180 ? 5.338 0.657 2.833 1.00 90.12 180 ALA A CA 1
ATOM 1408 C C . ALA A 1 180 ? 5.355 -0.584 3.741 1.00 90.12 180 ALA A C 1
ATOM 1410 O O . ALA A 1 180 ? 4.317 -0.970 4.284 1.00 90.12 180 ALA A O 1
ATOM 1411 N N . HIS A 1 181 ? 6.530 -1.168 3.992 1.00 88.94 181 HIS A N 1
ATOM 1412 C CA . HIS A 1 181 ? 6.669 -2.309 4.902 1.00 88.94 181 HIS A CA 1
ATOM 1413 C C . HIS A 1 181 ? 6.450 -1.940 6.374 1.00 88.94 181 HIS A C 1
ATOM 1415 O O . HIS A 1 181 ? 5.865 -2.730 7.122 1.00 88.94 181 HIS A O 1
ATOM 1421 N N . ALA A 1 182 ? 6.813 -0.721 6.786 1.00 89.31 182 ALA A N 1
ATOM 1422 C CA . ALA A 1 182 ? 6.549 -0.223 8.135 1.00 89.31 182 ALA A CA 1
ATOM 1423 C C . ALA A 1 182 ? 5.046 -0.206 8.484 1.00 89.31 182 ALA A C 1
ATOM 1425 O O . ALA A 1 182 ? 4.695 -0.323 9.660 1.00 89.31 182 ALA A O 1
ATOM 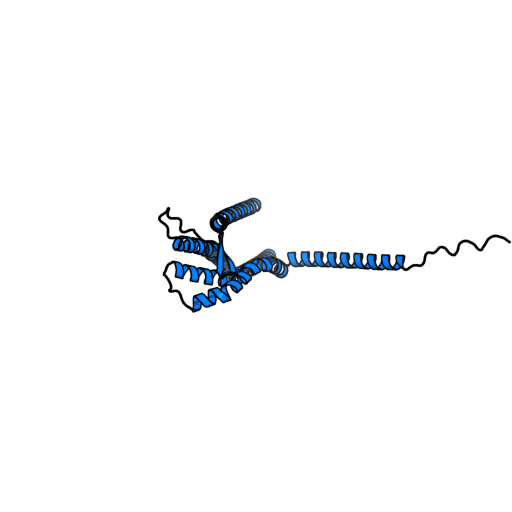1426 N N . ASN A 1 183 ? 4.146 -0.157 7.490 1.00 88.62 183 ASN A N 1
ATOM 1427 C CA . ASN A 1 183 ? 2.698 -0.284 7.694 1.00 88.62 183 ASN A CA 1
ATOM 1428 C C . ASN A 1 183 ? 2.319 -1.542 8.496 1.00 88.62 183 ASN A C 1
ATOM 1430 O O . ASN A 1 183 ? 1.429 -1.498 9.345 1.00 88.62 183 ASN A O 1
ATOM 1434 N N . SER A 1 184 ? 3.011 -2.662 8.270 1.00 87.50 184 SER A N 1
ATOM 1435 C CA . SER A 1 184 ? 2.774 -3.908 9.007 1.00 87.50 184 SER A CA 1
ATOM 1436 C C . SER A 1 184 ? 3.086 -3.758 10.499 1.00 87.50 184 SER A C 1
ATOM 1438 O O . SER A 1 184 ? 2.307 -4.223 11.331 1.00 87.50 184 SER A O 1
ATOM 1440 N N . CYS A 1 185 ? 4.161 -3.040 10.837 1.00 83.25 185 CYS A N 1
ATOM 1441 C CA . CYS A 1 185 ? 4.565 -2.738 12.214 1.00 83.25 185 CYS A CA 1
ATOM 1442 C C . CYS A 1 185 ? 3.644 -1.711 12.884 1.00 83.25 185 CYS A C 1
ATOM 1444 O O . CYS A 1 185 ? 3.433 -1.754 14.097 1.00 83.25 185 CYS A O 1
ATOM 1446 N N . LEU A 1 186 ? 3.063 -0.799 12.101 1.00 81.12 186 LEU A N 1
ATOM 1447 C CA . LEU A 1 186 ? 2.127 0.196 12.614 1.00 81.12 186 LEU A CA 1
ATOM 1448 C C . LEU A 1 186 ? 0.794 -0.425 13.032 1.00 81.12 186 LEU A C 1
ATOM 1450 O O . LEU A 1 186 ? 0.200 0.053 13.991 1.00 81.12 186 LEU A O 1
ATOM 1454 N N . ASN A 1 187 ? 0.331 -1.505 12.395 1.00 81.75 187 ASN A N 1
ATOM 1455 C CA . ASN A 1 187 ? -0.967 -2.111 12.714 1.00 81.75 187 ASN A CA 1
ATOM 1456 C C . ASN A 1 187 ? -1.135 -2.443 14.219 1.00 81.75 187 ASN A C 1
ATOM 1458 O O . ASN A 1 187 ? -2.077 -1.919 14.822 1.00 81.75 187 ASN A O 1
ATOM 1462 N N . PRO A 1 188 ? -0.247 -3.220 14.881 1.00 77.56 188 PRO A N 1
ATOM 1463 C CA . PRO A 1 188 ? -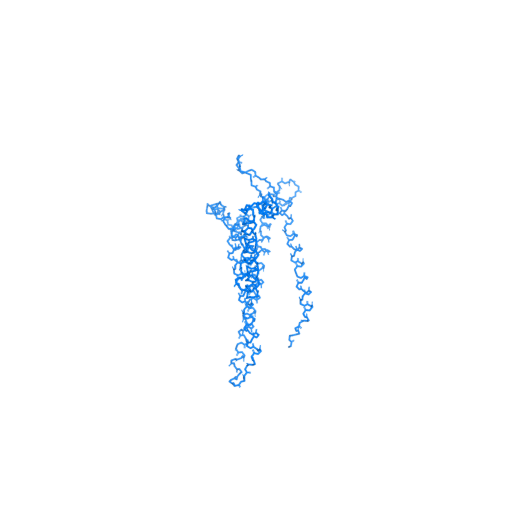0.331 -3.457 16.326 1.00 77.56 188 PRO A CA 1
ATOM 1464 C C . PRO A 1 188 ? -0.293 -2.175 17.160 1.00 77.56 188 PRO A C 1
ATOM 1466 O O . PRO A 1 188 ? -1.091 -2.024 18.081 1.00 77.56 188 PRO A O 1
ATOM 1469 N N . VAL A 1 189 ? 0.589 -1.229 16.822 1.00 76.62 189 VAL A N 1
ATOM 1470 C CA . VAL A 1 189 ? 0.735 0.045 17.545 1.00 76.62 189 VAL A CA 1
ATOM 1471 C C . VAL A 1 189 ? -0.553 0.862 17.459 1.00 76.62 189 VAL A C 1
ATOM 1473 O O . VAL A 1 189 ? -1.072 1.324 18.474 1.00 76.62 189 VAL A O 1
ATOM 1476 N N . LEU A 1 190 ? -1.125 0.978 16.263 1.00 75.94 190 LEU A N 1
ATOM 1477 C CA . LEU A 1 190 ? -2.383 1.670 16.022 1.00 75.94 190 LEU A CA 1
ATOM 1478 C C . LEU A 1 190 ? -3.523 0.994 16.789 1.00 75.94 190 LEU A C 1
ATOM 1480 O O . LEU A 1 190 ? -4.249 1.673 17.513 1.00 75.94 190 LEU A O 1
ATOM 1484 N N . TYR A 1 191 ? -3.666 -0.332 16.726 1.00 73.81 191 TYR A N 1
ATOM 1485 C CA . TYR A 1 191 ? -4.719 -1.022 17.480 1.00 73.81 191 TYR A CA 1
ATOM 1486 C C . TYR A 1 191 ? -4.555 -0.862 18.997 1.00 73.81 191 TYR A C 1
ATOM 1488 O O . TYR A 1 191 ? -5.541 -0.568 19.681 1.00 73.81 191 TYR A O 1
ATOM 1496 N N . CYS A 1 192 ? -3.326 -0.965 19.511 1.00 69.88 192 CYS A N 1
ATOM 1497 C CA . CYS A 1 192 ? -3.006 -0.779 20.924 1.00 69.88 192 CYS A CA 1
ATOM 1498 C C . CYS A 1 192 ? -3.253 0.652 21.407 1.00 69.88 192 CYS A C 1
ATOM 1500 O O . CYS A 1 192 ? -3.729 0.832 22.520 1.00 69.88 192 CYS A O 1
ATOM 1502 N N . LEU A 1 193 ? -2.969 1.681 20.608 1.00 65.50 193 LEU A N 1
ATOM 1503 C CA . LEU A 1 193 ? -3.155 3.075 21.027 1.00 65.50 193 LEU A CA 1
ATOM 1504 C C . LEU A 1 193 ? -4.605 3.553 20.864 1.00 65.50 193 LEU A C 1
ATOM 1506 O O . LEU A 1 193 ? -5.084 4.379 21.647 1.00 65.50 193 LEU A O 1
ATOM 1510 N N . ILE A 1 194 ? -5.323 3.026 19.871 1.00 66.06 194 ILE A N 1
ATOM 1511 C CA . ILE A 1 194 ? -6.637 3.533 19.466 1.00 66.06 194 ILE A CA 1
ATOM 1512 C C . ILE A 1 194 ? -7.790 2.824 20.193 1.00 66.06 194 ILE A C 1
ATOM 1514 O O . ILE A 1 194 ? -8.797 3.470 20.506 1.00 66.06 194 ILE A O 1
ATOM 1518 N N . ARG A 1 195 ? -7.678 1.520 20.490 1.00 66.19 195 ARG A N 1
ATOM 1519 C CA . ARG A 1 195 ? -8.751 0.748 21.145 1.00 66.19 195 ARG A CA 1
ATOM 1520 C C . ARG A 1 195 ? -8.525 0.634 22.648 1.00 66.19 195 ARG A C 1
ATOM 1522 O O . ARG A 1 195 ? -7.499 0.141 23.108 1.00 66.19 195 ARG A O 1
ATOM 1529 N N . ARG A 1 196 ? -9.517 1.057 23.439 1.00 65.19 196 ARG A N 1
ATOM 1530 C CA . ARG A 1 196 ? -9.449 1.000 24.911 1.00 65.19 196 ARG A CA 1
ATOM 1531 C C . ARG A 1 196 ? -9.378 -0.437 25.426 1.00 65.19 196 ARG A C 1
ATOM 1533 O O . ARG A 1 196 ? -8.725 -0.675 26.434 1.00 65.19 196 ARG A O 1
ATOM 1540 N N . GLU A 1 197 ? -10.008 -1.368 24.719 1.00 64.75 197 GLU A N 1
ATOM 1541 C CA . GLU A 1 197 ? -10.036 -2.791 25.053 1.00 64.75 197 GLU A CA 1
ATOM 1542 C C . GLU A 1 197 ? -8.632 -3.411 24.942 1.00 64.75 197 GLU A C 1
ATOM 1544 O O . GLU A 1 197 ? -8.199 -4.131 25.838 1.00 64.75 197 GLU A O 1
ATOM 1549 N N . TYR A 1 198 ? -7.872 -3.044 23.903 1.00 65.38 198 TYR A N 1
ATOM 1550 C CA . TYR A 1 198 ? -6.484 -3.487 23.726 1.00 65.38 198 TYR A CA 1
ATOM 1551 C C . TYR A 1 198 ? -5.533 -2.824 24.724 1.00 65.38 198 TYR A C 1
ATOM 1553 O O . TYR A 1 198 ? -4.655 -3.493 25.260 1.00 65.38 198 TYR A O 1
ATOM 1561 N N . ARG A 1 199 ? -5.739 -1.540 25.053 1.00 68.94 199 ARG A N 1
ATOM 1562 C CA . ARG A 1 199 ? -4.986 -0.873 26.132 1.00 68.94 199 ARG A CA 1
ATOM 1563 C C . ARG A 1 199 ? -5.167 -1.563 27.479 1.00 68.94 199 ARG A C 1
ATOM 1565 O O . ARG A 1 199 ? -4.203 -1.675 28.228 1.00 68.94 199 ARG A O 1
ATOM 1572 N N . ALA A 1 200 ? -6.389 -1.993 27.792 1.00 68.12 200 ALA A N 1
ATOM 1573 C CA . ALA A 1 200 ? -6.683 -2.705 29.030 1.00 68.12 200 ALA A CA 1
ATOM 1574 C C . ALA A 1 200 ? -5.972 -4.067 29.067 1.00 68.12 200 ALA A C 1
ATOM 1576 O O . ALA A 1 200 ? -5.294 -4.363 30.046 1.00 68.12 200 ALA A O 1
ATOM 1577 N N . GLY A 1 201 ? -6.040 -4.839 27.975 1.00 72.25 201 GLY A N 1
ATOM 1578 C CA . GLY A 1 201 ? -5.326 -6.115 27.857 1.00 72.25 201 GLY A CA 1
ATOM 1579 C C . GLY A 1 201 ? -3.800 -5.973 27.901 1.00 72.25 201 GLY A C 1
ATOM 1580 O O . GLY A 1 201 ? -3.134 -6.749 28.578 1.00 72.25 201 GLY A O 1
ATOM 1581 N N . LEU A 1 202 ? -3.234 -4.952 27.247 1.00 73.75 202 LEU A N 1
ATOM 1582 C CA . LEU A 1 202 ? -1.794 -4.678 27.289 1.00 73.75 202 LEU A CA 1
ATOM 1583 C C . LEU A 1 202 ? -1.340 -4.265 28.692 1.00 73.75 202 LEU A C 1
ATOM 1585 O O . LEU A 1 202 ? -0.304 -4.726 29.154 1.00 73.75 202 LEU A O 1
ATOM 1589 N N . LYS A 1 203 ? -2.118 -3.428 29.389 1.00 75.56 203 LYS A N 1
ATOM 1590 C CA . LYS A 1 203 ? -1.819 -3.042 30.774 1.00 75.56 203 LYS A CA 1
ATOM 1591 C C . LYS A 1 203 ? -1.829 -4.261 31.698 1.00 75.56 203 LYS A C 1
ATOM 1593 O O . LYS A 1 203 ? -0.915 -4.407 32.498 1.00 75.56 203 LYS A O 1
ATOM 1598 N N . GLU A 1 204 ? -2.813 -5.142 31.549 1.00 80.56 204 GLU A N 1
ATOM 1599 C CA . GLU A 1 204 ? -2.895 -6.401 32.297 1.00 80.56 204 GLU A CA 1
ATOM 1600 C C . GLU A 1 204 ? -1.683 -7.309 32.021 1.00 80.56 204 GLU A C 1
ATOM 1602 O O . GLU A 1 204 ? -1.054 -7.806 32.952 1.00 80.56 204 GLU A O 1
ATOM 1607 N N . LEU A 1 205 ? -1.295 -7.478 30.752 1.00 80.62 205 LEU A N 1
ATOM 1608 C CA . LEU A 1 205 ? -0.116 -8.265 30.376 1.00 80.62 205 LEU A CA 1
ATOM 1609 C C . LEU A 1 205 ? 1.184 -7.666 30.924 1.00 80.62 205 LEU A C 1
ATOM 1611 O O . LEU A 1 205 ? 2.000 -8.396 31.480 1.00 80.62 205 LEU A O 1
ATOM 1615 N N . LEU A 1 206 ? 1.372 -6.349 30.815 1.00 82.06 206 LEU A N 1
ATOM 1616 C CA . LEU A 1 206 ? 2.559 -5.665 31.336 1.00 82.06 206 LEU A CA 1
ATOM 1617 C C . LEU A 1 206 ? 2.650 -5.756 32.863 1.00 82.06 206 LEU A C 1
ATOM 1619 O O . LEU A 1 206 ? 3.739 -5.971 33.390 1.00 82.06 206 LEU A O 1
ATOM 1623 N N . LEU A 1 207 ? 1.522 -5.653 33.573 1.00 83.12 207 LEU A N 1
ATOM 1624 C CA . LEU A 1 207 ? 1.477 -5.851 35.023 1.00 83.12 207 LEU A CA 1
ATOM 1625 C C . LEU A 1 207 ? 1.839 -7.292 35.404 1.00 83.12 207 LEU A C 1
ATOM 1627 O O . LEU A 1 207 ? 2.632 -7.497 36.319 1.00 83.12 207 LEU A O 1
ATOM 1631 N N . ARG A 1 208 ? 1.335 -8.293 34.672 1.00 81.38 208 ARG A N 1
ATOM 1632 C CA . ARG A 1 208 ? 1.695 -9.704 34.897 1.00 81.38 208 ARG A CA 1
ATOM 1633 C C . ARG A 1 208 ? 3.171 -9.983 34.636 1.00 81.38 208 ARG A C 1
ATOM 1635 O O . ARG A 1 208 ? 3.799 -10.663 35.439 1.00 81.38 208 ARG A O 1
ATOM 1642 N N . VAL A 1 209 ? 3.732 -9.447 33.551 1.00 84.06 209 VAL A N 1
ATOM 1643 C CA . VAL A 1 209 ? 5.166 -9.577 33.244 1.00 84.06 209 VAL A CA 1
ATOM 1644 C C . VAL A 1 209 ? 6.005 -8.880 34.311 1.00 84.06 209 VAL A C 1
ATOM 1646 O O . VAL A 1 209 ? 6.966 -9.464 34.795 1.00 84.06 209 VAL A O 1
ATOM 1649 N N . SER A 1 210 ? 5.615 -7.679 34.742 1.00 83.19 210 SER A N 1
ATOM 1650 C CA . SER A 1 210 ? 6.291 -6.958 35.825 1.00 83.19 210 SER A CA 1
ATOM 1651 C C . SER A 1 210 ? 6.291 -7.758 37.133 1.00 83.19 210 SER A C 1
ATOM 1653 O O . SER A 1 210 ? 7.345 -7.909 37.748 1.00 83.19 210 SER A O 1
ATOM 1655 N N . HIS A 1 211 ? 5.155 -8.351 37.511 1.00 81.06 211 HIS A N 1
ATOM 1656 C CA . HIS A 1 211 ? 5.070 -9.238 38.673 1.00 81.06 211 HIS A CA 1
ATOM 1657 C C . HIS A 1 211 ? 5.910 -10.510 38.509 1.00 81.06 211 HIS A C 1
ATOM 1659 O O . HIS A 1 211 ? 6.592 -10.909 39.448 1.00 81.06 211 HIS A O 1
ATOM 1665 N N . ALA A 1 212 ? 5.902 -11.138 37.331 1.00 80.31 212 ALA A N 1
ATOM 1666 C CA . ALA A 1 212 ? 6.703 -12.329 37.061 1.00 80.31 212 ALA A CA 1
ATOM 1667 C C . ALA A 1 212 ? 8.209 -12.034 37.145 1.00 80.31 212 ALA A C 1
ATOM 1669 O O . ALA A 1 212 ? 8.940 -12.774 37.797 1.00 80.31 212 ALA A O 1
ATOM 1670 N N . VAL A 1 213 ? 8.662 -10.921 36.562 1.00 80.56 213 VAL A N 1
ATOM 1671 C CA . VAL A 1 213 ? 10.060 -10.467 36.630 1.00 80.56 213 VAL A CA 1
ATOM 1672 C C . VAL A 1 213 ? 10.454 -10.143 38.069 1.00 80.56 213 VAL A C 1
ATOM 1674 O O . VAL A 1 213 ? 11.505 -10.586 38.521 1.00 80.56 213 VAL A O 1
ATOM 1677 N N . HIS A 1 214 ? 9.600 -9.440 38.819 1.00 79.00 214 HIS A N 1
ATOM 1678 C CA . HIS A 1 214 ? 9.854 -9.145 40.228 1.00 79.00 214 HIS A CA 1
ATOM 1679 C C . HIS A 1 214 ? 9.937 -10.424 41.074 1.00 79.00 214 HIS A C 1
ATOM 1681 O O . HIS A 1 214 ? 10.826 -10.558 41.912 1.00 79.00 214 HIS A O 1
ATOM 1687 N N . ASN A 1 215 ? 9.055 -11.397 40.831 1.00 79.06 215 ASN A N 1
ATOM 1688 C CA . ASN A 1 215 ? 9.062 -12.677 41.537 1.00 79.06 215 ASN A CA 1
ATOM 1689 C C . ASN A 1 215 ? 10.327 -13.486 41.223 1.00 79.06 215 ASN A C 1
ATOM 1691 O O . ASN A 1 215 ? 10.977 -13.967 42.150 1.00 79.06 215 ASN A O 1
ATOM 1695 N N . VAL A 1 216 ? 10.730 -13.575 39.952 1.00 81.38 216 VAL A N 1
ATOM 1696 C CA . VAL A 1 216 ? 11.977 -14.243 39.536 1.00 81.38 216 VAL A CA 1
ATOM 1697 C C . VAL A 1 216 ? 13.196 -13.549 40.139 1.00 81.38 216 VAL A C 1
ATOM 1699 O O . VAL A 1 216 ? 14.070 -14.217 40.684 1.00 81.38 216 VAL A O 1
ATOM 1702 N N . PHE A 1 217 ? 13.233 -12.217 40.120 1.00 79.38 217 PHE A N 1
ATOM 1703 C CA . PHE A 1 217 ? 14.317 -11.446 40.725 1.00 79.38 217 PHE A CA 1
ATOM 1704 C C . PHE A 1 217 ? 14.381 -11.652 42.246 1.00 79.38 217 PHE A C 1
ATOM 1706 O O . PHE A 1 217 ? 15.457 -11.870 42.798 1.00 79.38 217 PHE A O 1
ATOM 1713 N N . SER A 1 218 ? 13.230 -11.681 42.925 1.00 76.19 218 SER A N 1
ATOM 1714 C CA . SER A 1 218 ? 13.158 -11.953 44.365 1.00 76.19 218 SER A CA 1
ATOM 1715 C C . SER A 1 218 ? 13.599 -13.378 44.724 1.00 76.19 218 SER A C 1
ATOM 1717 O O . SER A 1 218 ? 14.286 -13.566 45.726 1.00 76.19 218 SER A O 1
ATOM 1719 N N . LEU A 1 219 ? 13.272 -14.373 43.891 1.00 78.19 219 LEU A N 1
ATOM 1720 C CA . LEU A 1 219 ? 13.702 -15.762 44.057 1.00 78.19 219 LEU A CA 1
ATOM 1721 C C . LEU A 1 219 ? 15.201 -15.922 43.795 1.00 78.19 219 LEU A C 1
ATOM 1723 O O . LEU A 1 219 ? 15.875 -16.595 44.570 1.00 78.19 219 LEU A O 1
ATOM 1727 N N . ALA A 1 220 ? 15.741 -15.255 42.774 1.00 75.00 220 ALA A N 1
ATOM 1728 C CA . ALA A 1 220 ? 17.174 -15.245 42.486 1.00 75.00 220 ALA A CA 1
ATOM 1729 C C . ALA A 1 220 ? 17.981 -14.587 43.620 1.00 75.00 220 ALA A C 1
ATOM 1731 O O . ALA A 1 220 ? 19.008 -15.117 44.042 1.00 75.00 220 ALA A O 1
ATOM 1732 N N . LEU A 1 221 ? 17.487 -13.475 44.178 1.00 75.56 221 LEU A N 1
ATOM 1733 C CA . LEU A 1 221 ? 18.089 -12.831 45.351 1.00 75.56 221 LEU A CA 1
ATOM 1734 C C . LEU A 1 221 ? 17.976 -13.689 46.619 1.00 75.56 221 LEU A C 1
ATOM 1736 O O . LEU A 1 221 ? 18.886 -13.688 47.447 1.00 75.56 221 LEU A O 1
ATOM 1740 N N . ARG A 1 222 ? 16.875 -14.432 46.787 1.00 72.25 222 ARG A N 1
ATOM 1741 C CA . ARG A 1 222 ? 16.691 -15.347 47.923 1.00 72.25 222 ARG A CA 1
ATOM 1742 C C . ARG A 1 222 ? 17.597 -16.572 47.820 1.00 72.25 222 ARG A C 1
ATOM 1744 O O . ARG A 1 222 ? 18.167 -16.953 48.832 1.00 72.25 222 ARG A O 1
ATOM 1751 N N . GLY A 1 223 ? 17.767 -17.138 46.624 1.00 66.00 223 GLY A N 1
ATOM 1752 C CA . GLY A 1 223 ? 18.706 -18.233 46.361 1.00 66.00 223 GLY A CA 1
ATOM 1753 C C . GLY A 1 223 ? 20.153 -17.828 46.640 1.00 66.00 223 GLY A C 1
ATOM 1754 O O . GLY A 1 223 ? 20.846 -18.528 47.368 1.00 66.00 223 GLY A O 1
ATOM 1755 N N . ARG A 1 224 ? 20.562 -16.630 46.194 1.00 59.56 224 ARG A N 1
ATOM 1756 C CA . ARG A 1 224 ? 21.892 -16.077 46.505 1.00 59.56 224 ARG A CA 1
ATOM 1757 C C . ARG A 1 224 ? 22.147 -15.899 48.003 1.00 59.56 224 ARG A C 1
ATOM 1759 O O . ARG A 1 224 ? 23.236 -16.202 48.466 1.00 59.56 224 ARG A O 1
ATOM 1766 N N . ARG A 1 225 ? 21.139 -15.484 48.782 1.00 57.97 225 ARG A N 1
ATOM 1767 C CA . ARG A 1 225 ? 21.268 -15.386 50.250 1.00 57.97 225 ARG A CA 1
ATOM 1768 C C . ARG A 1 225 ? 21.361 -16.731 50.974 1.00 57.97 225 ARG A C 1
ATOM 1770 O O . ARG A 1 225 ? 21.842 -16.753 52.100 1.00 57.97 225 ARG A O 1
ATOM 1777 N N . VAL A 1 226 ? 20.872 -17.819 50.378 1.00 58.03 226 VAL A N 1
ATOM 1778 C CA . VAL A 1 226 ? 20.976 -19.168 50.961 1.00 58.03 226 VAL A CA 1
ATOM 1779 C C . VAL A 1 226 ? 22.342 -19.787 50.661 1.00 58.03 226 VAL A C 1
ATOM 1781 O O . VAL A 1 226 ? 22.871 -20.500 51.502 1.00 58.03 226 VAL A O 1
ATOM 1784 N N . GLU A 1 227 ? 22.932 -19.478 49.506 1.00 55.91 227 GLU A N 1
ATOM 1785 C CA . GLU A 1 227 ? 24.263 -19.962 49.114 1.00 55.91 227 GLU A CA 1
ATOM 1786 C C . GLU A 1 227 ? 25.407 -19.221 49.834 1.00 55.91 227 GLU A C 1
ATOM 1788 O O . GLU A 1 227 ? 26.439 -19.816 50.122 1.00 55.91 227 GLU A O 1
ATOM 1793 N N . GLU A 1 228 ? 25.205 -17.950 50.207 1.00 52.06 228 GLU A N 1
ATOM 1794 C CA . GLU A 1 228 ? 26.144 -17.182 51.047 1.00 52.06 228 GLU A CA 1
ATOM 1795 C C . GLU A 1 228 ? 26.012 -17.459 52.559 1.00 52.06 228 GLU A C 1
ATOM 1797 O O . GLU A 1 228 ? 26.809 -16.951 53.351 1.00 52.06 228 GLU A O 1
ATOM 1802 N N . ALA A 1 229 ? 25.027 -18.252 52.998 1.00 45.34 229 ALA A N 1
ATOM 1803 C CA . ALA A 1 229 ? 24.932 -18.652 54.399 1.00 45.34 229 ALA A CA 1
ATOM 1804 C C . ALA A 1 229 ? 25.984 -19.744 54.692 1.00 45.34 229 ALA A C 1
ATOM 1806 O O . ALA A 1 229 ? 25.971 -20.785 54.032 1.00 45.34 229 ALA A O 1
ATOM 1807 N N . PRO A 1 230 ? 26.897 -19.556 55.667 1.00 49.19 230 PRO A N 1
ATOM 1808 C CA . PRO A 1 230 ? 27.907 -20.562 55.972 1.00 49.19 230 PRO A CA 1
ATOM 1809 C C . PRO A 1 230 ? 27.225 -21.847 56.471 1.00 49.19 230 PRO A C 1
ATOM 1811 O O . PRO A 1 230 ? 26.204 -21.760 57.163 1.00 49.19 230 PRO A O 1
ATOM 1814 N N . PRO A 1 231 ? 27.757 -23.042 56.152 1.00 46.22 231 PRO A N 1
ATOM 1815 C CA . PRO A 1 231 ? 27.133 -24.295 56.547 1.00 46.22 231 PRO A CA 1
ATOM 1816 C C . PRO A 1 231 ? 27.042 -24.358 58.073 1.00 46.22 231 PRO A C 1
ATOM 1818 O O . PRO A 1 231 ? 28.054 -24.411 58.773 1.00 46.22 231 PRO A O 1
ATOM 1821 N N . SER A 1 232 ? 25.817 -24.365 58.603 1.00 49.19 232 SER A N 1
ATOM 1822 C CA . SER A 1 232 ? 25.543 -24.634 60.013 1.00 49.19 232 SER A CA 1
ATOM 1823 C C . SER A 1 232 ? 25.813 -26.114 60.302 1.00 49.19 232 SER A C 1
ATOM 1825 O O . SER A 1 232 ? 24.910 -26.941 60.375 1.00 49.19 232 SER A O 1
ATOM 1827 N N . SER A 1 233 ? 27.089 -26.461 60.419 1.00 44.03 233 SER A N 1
ATOM 1828 C CA . SER A 1 233 ? 27.588 -27.704 61.008 1.00 44.03 233 SER A CA 1
ATOM 1829 C C . SER A 1 233 ? 28.750 -27.371 61.937 1.00 44.03 233 SER A C 1
ATOM 1831 O O . SER A 1 233 ? 29.880 -27.792 61.732 1.00 44.03 233 SER A O 1
ATOM 1833 N N . ALA A 1 234 ? 28.465 -26.558 62.954 1.00 46.62 234 ALA A N 1
ATOM 1834 C CA . ALA A 1 234 ? 29.357 -26.338 64.088 1.00 46.62 234 ALA A CA 1
ATOM 1835 C C . ALA A 1 234 ? 28.569 -25.849 65.316 1.00 46.62 234 ALA A C 1
ATOM 1837 O O . ALA A 1 234 ? 28.866 -24.788 65.845 1.00 46.62 234 ALA A O 1
ATOM 1838 N N . MET A 1 235 ? 27.526 -26.569 65.758 1.00 43.62 235 MET A N 1
ATOM 1839 C CA . MET A 1 235 ? 26.983 -26.367 67.118 1.00 43.62 235 MET A CA 1
ATOM 1840 C C . MET A 1 235 ? 26.101 -27.519 67.631 1.00 43.62 235 MET A C 1
ATOM 1842 O O . MET A 1 235 ? 25.087 -27.294 68.279 1.00 43.62 235 MET A O 1
ATOM 1846 N N . ILE A 1 236 ? 26.487 -28.773 67.372 1.00 48.22 236 ILE A N 1
ATOM 1847 C CA . ILE A 1 236 ? 25.965 -29.928 68.126 1.00 48.22 236 ILE A CA 1
ATOM 1848 C C . ILE A 1 236 ? 27.137 -30.859 68.446 1.00 48.22 236 ILE A C 1
ATOM 1850 O O . ILE A 1 236 ? 27.277 -31.890 67.807 1.00 48.22 236 ILE A O 1
ATOM 1854 N N . HIS A 1 237 ? 28.025 -30.458 69.364 1.00 42.84 237 HIS A N 1
ATOM 1855 C CA . HIS A 1 237 ? 28.710 -31.386 70.283 1.00 42.84 237 HIS A CA 1
ATOM 1856 C C . HIS A 1 237 ? 29.558 -30.621 71.316 1.00 42.84 237 HIS A C 1
ATOM 1858 O O . HIS A 1 237 ? 30.781 -30.573 71.214 1.00 42.84 237 HIS A O 1
ATOM 1864 N N . LYS A 1 238 ? 28.933 -29.993 72.318 1.00 45.34 238 LYS A N 1
ATOM 1865 C CA . LYS A 1 238 ? 29.619 -29.730 73.596 1.00 45.34 238 LYS A CA 1
ATOM 1866 C C . LYS A 1 238 ? 28.648 -29.386 74.718 1.00 45.34 238 LYS A C 1
ATOM 1868 O O . LYS A 1 238 ? 28.767 -28.354 75.343 1.00 45.34 238 LYS A O 1
ATOM 1873 N N . ASP A 1 239 ? 27.696 -30.277 74.942 1.00 48.91 239 ASP A N 1
ATOM 1874 C CA . ASP A 1 239 ? 27.027 -30.439 76.229 1.00 48.91 239 ASP A CA 1
ATOM 1875 C C . ASP A 1 239 ? 26.584 -31.897 76.268 1.00 48.91 239 ASP A C 1
ATOM 1877 O O . ASP A 1 239 ? 25.600 -32.251 75.631 1.00 48.91 239 ASP A O 1
ATOM 1881 N N . ILE A 1 240 ? 27.429 -32.752 76.849 1.00 46.19 240 ILE A N 1
ATOM 1882 C CA . ILE A 1 240 ? 27.137 -34.030 77.522 1.00 46.19 240 ILE A CA 1
ATOM 1883 C C . ILE A 1 240 ? 28.505 -34.675 77.833 1.00 46.19 240 ILE A C 1
ATOM 1885 O O . ILE A 1 240 ? 29.177 -35.203 76.952 1.00 46.19 240 ILE A O 1
ATOM 1889 N N . ASN A 1 241 ? 28.851 -34.614 79.121 1.00 36.62 241 ASN A N 1
ATOM 1890 C CA . ASN A 1 241 ? 29.736 -35.491 79.899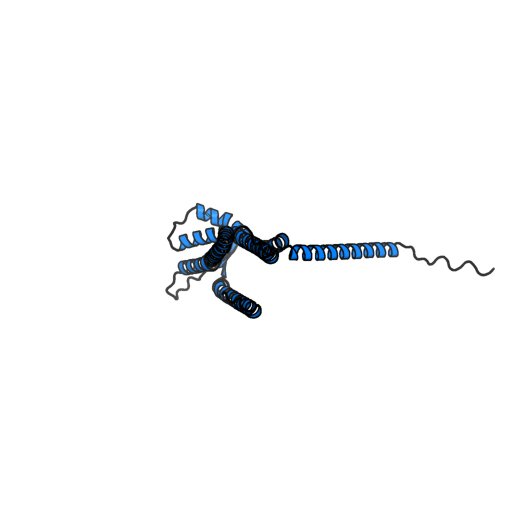 1.00 36.62 241 ASN A CA 1
ATOM 1891 C C . ASN A 1 241 ? 31.277 -35.402 79.784 1.00 36.62 241 ASN A C 1
ATOM 1893 O O . ASN A 1 241 ? 31.872 -35.901 78.835 1.00 36.62 241 ASN A O 1
ATOM 1897 N N . MET A 1 242 ? 31.834 -34.965 80.929 1.00 34.19 242 MET A N 1
ATOM 1898 C CA . MET A 1 242 ? 33.097 -35.343 81.598 1.00 34.19 242 MET A CA 1
ATOM 1899 C C . MET A 1 242 ? 34.414 -34.727 81.119 1.00 34.19 242 MET A C 1
ATOM 1901 O O . MET A 1 242 ? 34.810 -34.925 79.953 1.00 34.19 242 MET A O 1
#

Sequence (242 aa):
SLKMGSPRVATARAKWASSAIWVVSLVATLPHAFYSTTVQVSADDELCLVRFSDSDSGHWDPQVLLGLYQTQKVLLGFVVPLIIISVCYLLLLRFILSRRVVGSTVGSGTEKSEHEKGRHRSRSKVTRSVTIVVLSFFICWLPNQALTLWGVLIKFDLVPFSKAFYNAQAYAFPLTVCLAHANSCLNPVLYCLIRREYRAGLKELLLRVSHAVHNVFSLALRGRRVEEAPPSSAMIHKDINM

Secondary structure (DSSP, 8-state):
------HHHHHHHHHHHHHHHHHHHHHHHHHHHHHEEEEESSSS-EEEEE-----TTSS--HHHHHHHHHHHHHIIIIIHHHHHHHHHHHHHHHHHHHHHHHHHHS-TT----HHHHHHHHHHHHHHHHHHHHHHHHHHHHHHHHHHHHHHHHHHTTSS---HHHHHIIIIIHHHHHHHHHHHHHHHHHHHHHH-HHHHHHHHHHHHHHHHHHHHHHHHHHHHHHHHSS----SSSSSSS--

pLDDT: mean 75.13, std 14.64, range [32.56, 94.31]

InterPro domains:
  IPR000276 G protein-coupled receptor, rhodopsin-like [PF00001] (9-191)
  IPR000276 G protein-coupled receptor, rhodopsin-like [PR00237] (13-34)
  IPR000276 G protein-coupled receptor, rhodopsin-like [PR00237] (70-93)
  IPR000276 G protein-coupled receptor, rhodopsin-like [PR00237] (126-150)
  IPR000276 G protein-coupled receptor, rhodopsin-like [PR00237] (173-199)
  IPR017452 GPCR, rhodopsin-like, 7TM [PS50262] (1-191)
  IPR050119 C-C chemokine receptor type 1-9-like [PTHR10489] (11-211)

Mean predicted aligned error: 14.51 Å

Solvent-accessible surface area (backbone atoms only — not comparable to full-atom values): 14003 Å² total; per-residue (Å²): 135,84,80,77,66,56,70,69,56,52,52,50,51,51,50,53,52,52,52,51,51,51,53,51,52,50,61,72,43,45,64,53,71,74,33,50,40,78,43,75,81,48,102,87,42,74,43,82,42,76,52,67,73,94,61,98,81,62,102,64,59,48,60,53,53,52,28,51,51,53,46,51,47,43,40,68,73,41,50,52,55,49,52,54,52,51,51,54,48,52,53,50,51,50,55,52,50,54,52,51,49,53,64,66,75,56,66,92,85,70,83,74,51,68,68,59,58,48,51,51,53,51,51,51,52,54,49,52,48,52,51,52,55,52,50,48,46,46,69,22,38,46,60,36,47,51,55,51,48,53,60,31,36,40,57,68,73,75,40,82,89,45,74,67,57,53,52,39,58,70,61,46,42,62,53,23,49,53,39,36,57,46,41,68,65,41,49,62,54,50,47,41,74,68,36,69,68,45,38,50,53,50,51,52,50,50,52,50,50,52,52,50,52,51,50,52,51,51,50,54,55,50,51,52,58,58,72,71,47,75,81,90,80,82,86,86,85,89,87,84,84,134

Foldseek 3Di:
DPPPPDPVVVVVVVVVVVVVVVVVVVVLCVQVVVQFDWDDPDPPDIDTDRFDDPDPPDDDDRLVVVLVSLVSCLVVVPVVVPVVVVVVVVVVVVVVVVVVVVVVVPDDDDDPPVVNVVVVVVVVLVSVLVVVLVVLQCVLQVQLSVLSVVVSCCSVVNDPDDPVNVVCVVPVNVVSVVSNVCSVVVPLVSCCVSDPVNVVVVVVVVVVVVVVVVVVVVVVVVVVVVVPDPDPPPPPDDPDDD

Radius of gyration: 31.15 Å; Cα contacts (8 Å, |Δi|>4): 106; chains: 1; bounding box: 72×56×111 Å

Organism: NCBI:txid1143690